Protein AF-A0A934EK07-F1 (afdb_monomer_lite)

Secondary structure (DSSP, 8-state):
--HHHHHHHHHHHHHHHHHHHHHHHHT-HHHHTTHHHHHHHHHHHHHHIIIIIIHHHHHHH-S-HHHHHHHHHHHHHHHHHHHHHHHHTTTTSS--SS--SS--------SHHHHHHHHHHHHHHHHHHHHHHHHHHH-HHHHHHHHHHHHHHHHHHHHHHHHHHHHTT--HHHHHHHHHHHHTHHHHHHHHHHHH-

Structure (mmCIF, N/CA/C/O backbone):
data_AF-A0A934EK07-F1
#
_entry.id   AF-A0A934EK07-F1
#
loop_
_atom_site.group_PDB
_atom_site.id
_atom_site.type_symbol
_atom_site.label_atom_id
_atom_site.label_alt_id
_atom_site.label_comp_id
_atom_site.label_asym_id
_atom_site.label_entity_id
_atom_site.label_seq_id
_atom_site.pdbx_PDB_ins_code
_atom_site.Cartn_x
_atom_site.Cartn_y
_atom_site.Cartn_z
_atom_site.occupancy
_atom_site.B_iso_or_equiv
_atom_site.auth_seq_id
_atom_site.auth_comp_id
_atom_site.auth_asym_id
_atom_site.auth_atom_id
_atom_site.pdbx_PDB_model_num
ATOM 1 N N . MET A 1 1 ? 4.095 -26.253 2.490 1.00 60.22 1 MET A N 1
ATOM 2 C CA . MET A 1 1 ? 3.039 -25.271 2.157 1.00 60.22 1 MET A CA 1
ATOM 3 C C . MET A 1 1 ? 3.305 -24.763 0.751 1.00 60.22 1 MET A C 1
ATOM 5 O O . MET A 1 1 ? 4.473 -24.627 0.412 1.00 60.22 1 MET A O 1
ATOM 9 N N . THR A 1 2 ? 2.280 -24.570 -0.079 1.00 89.00 2 THR A N 1
ATOM 10 C CA . THR A 1 2 ? 2.458 -24.021 -1.436 1.00 89.00 2 THR A CA 1
ATOM 11 C C . THR A 1 2 ? 2.817 -22.535 -1.355 1.00 89.00 2 THR A C 1
ATOM 13 O O . THR A 1 2 ? 2.422 -21.863 -0.405 1.00 89.00 2 THR A O 1
ATOM 16 N N . VAL A 1 3 ? 3.568 -22.016 -2.332 1.00 93.25 3 VAL A N 1
ATOM 17 C CA . VAL A 1 3 ? 3.963 -20.592 -2.393 1.00 93.25 3 VAL A CA 1
ATOM 18 C C . VAL A 1 3 ? 2.737 -19.674 -2.354 1.00 93.25 3 VAL A C 1
ATOM 20 O O . VAL A 1 3 ? 2.709 -18.718 -1.589 1.00 93.25 3 VAL A O 1
ATOM 23 N N . LEU A 1 4 ? 1.669 -20.040 -3.068 1.00 94.88 4 LEU A N 1
ATOM 24 C CA . LEU A 1 4 ? 0.387 -19.332 -3.025 1.00 94.88 4 LEU A CA 1
ATOM 25 C C . LEU A 1 4 ? -0.177 -19.193 -1.603 1.00 94.88 4 LEU A C 1
ATOM 27 O O . LEU A 1 4 ? -0.721 -18.153 -1.251 1.00 94.88 4 LEU A O 1
ATOM 31 N N . LEU A 1 5 ? -0.041 -20.226 -0.769 1.00 95.81 5 LEU A N 1
ATOM 32 C CA . LEU A 1 5 ? -0.546 -20.170 0.599 1.00 95.81 5 LEU A CA 1
ATOM 33 C C . LEU A 1 5 ? 0.280 -19.217 1.470 1.00 95.81 5 LEU A C 1
ATOM 35 O O . LEU A 1 5 ? -0.291 -18.554 2.328 1.00 95.81 5 LEU A O 1
ATOM 39 N N . TRP A 1 6 ? 1.588 -19.106 1.224 1.00 95.94 6 TRP A N 1
ATOM 40 C CA . TRP A 1 6 ? 2.425 -18.092 1.868 1.00 95.94 6 TRP A CA 1
ATOM 41 C C . TRP A 1 6 ? 2.048 -16.678 1.442 1.00 95.94 6 TRP A C 1
ATOM 43 O O . TRP A 1 6 ? 1.912 -15.825 2.309 1.00 95.94 6 TRP A O 1
ATOM 53 N N . ILE A 1 7 ? 1.803 -16.454 0.149 1.00 96.81 7 ILE A N 1
ATOM 54 C CA . ILE A 1 7 ? 1.356 -15.156 -0.375 1.00 96.81 7 ILE A CA 1
ATOM 55 C C . ILE A 1 7 ? 0.038 -14.749 0.287 1.00 96.81 7 ILE A C 1
ATOM 57 O O . ILE A 1 7 ? -0.043 -13.694 0.905 1.00 96.81 7 ILE A O 1
ATOM 61 N N . VAL A 1 8 ? -0.976 -15.619 0.243 1.00 96.81 8 VAL A N 1
ATOM 62 C CA . VAL A 1 8 ? -2.294 -15.328 0.829 1.00 96.81 8 VAL A CA 1
ATOM 63 C C . VAL A 1 8 ? -2.200 -15.128 2.342 1.00 96.81 8 VAL A C 1
ATOM 65 O O . VAL A 1 8 ? -2.795 -14.191 2.870 1.00 96.81 8 VAL A O 1
ATOM 68 N N . ALA A 1 9 ? -1.449 -15.977 3.050 1.00 95.69 9 ALA A N 1
ATOM 69 C CA . ALA A 1 9 ? -1.275 -15.835 4.492 1.00 95.69 9 ALA A CA 1
ATOM 70 C C . ALA A 1 9 ? -0.547 -14.534 4.853 1.00 95.69 9 ALA A C 1
ATOM 72 O O . ALA A 1 9 ? -0.966 -13.865 5.792 1.00 95.69 9 ALA A O 1
ATOM 73 N N . ALA A 1 10 ? 0.496 -14.160 4.109 1.00 95.31 10 ALA A N 1
ATOM 74 C CA . ALA A 1 10 ? 1.239 -12.924 4.323 1.00 95.31 10 ALA A CA 1
ATOM 75 C C . ALA A 1 10 ? 0.377 -11.685 4.046 1.00 95.31 10 ALA A C 1
ATOM 77 O O . ALA A 1 10 ? 0.352 -10.792 4.885 1.00 95.31 10 ALA A O 1
ATOM 78 N N . SER A 1 11 ? -0.378 -11.652 2.944 1.00 95.69 11 SER A N 1
ATOM 79 C CA . SER A 1 11 ? -1.277 -10.533 2.621 1.00 95.69 11 SER A CA 1
ATOM 80 C C . SER A 1 11 ? -2.403 -10.382 3.649 1.00 95.69 11 SER A C 1
ATOM 82 O O . SER A 1 11 ? -2.659 -9.280 4.122 1.00 95.69 11 SER A O 1
ATOM 84 N N . ILE A 1 12 ? -3.044 -11.487 4.062 1.00 94.44 12 ILE A N 1
ATOM 85 C CA . ILE A 1 12 ? -4.089 -11.445 5.101 1.00 94.44 12 ILE A CA 1
ATOM 86 C C . ILE A 1 12 ? -3.500 -11.018 6.443 1.00 94.44 12 ILE A C 1
ATOM 88 O O . ILE A 1 12 ? -4.076 -10.169 7.117 1.00 94.44 12 ILE A O 1
ATOM 92 N N . ALA A 1 13 ? -2.385 -11.625 6.856 1.00 92.44 13 ALA A N 1
ATOM 93 C CA . ALA A 1 13 ? -1.753 -11.294 8.125 1.00 92.44 13 ALA A CA 1
ATOM 94 C C . ALA A 1 13 ? -1.300 -9.837 8.135 1.00 92.44 13 ALA A C 1
ATOM 96 O O . ALA A 1 13 ? -1.516 -9.168 9.137 1.00 92.44 13 ALA A O 1
ATOM 97 N N . GLY A 1 14 ? -0.728 -9.355 7.031 1.00 89.75 14 GLY A N 1
ATOM 98 C CA . GLY A 1 14 ? -0.273 -7.985 6.908 1.00 89.75 14 GLY A CA 1
ATOM 99 C C . GLY A 1 14 ? -1.418 -6.995 7.014 1.00 89.75 14 GLY A C 1
ATOM 100 O O . GLY A 1 14 ? -1.432 -6.239 7.976 1.00 89.75 14 GLY A O 1
ATOM 101 N N . GLY A 1 15 ? -2.418 -7.104 6.133 1.00 89.88 15 GLY A N 1
ATOM 102 C CA . GLY A 1 15 ? -3.571 -6.200 6.126 1.00 89.88 15 GLY A CA 1
ATOM 103 C C . GLY A 1 15 ? -4.442 -6.283 7.385 1.00 89.88 15 GLY A C 1
ATOM 104 O O . GLY A 1 15 ? -4.984 -5.291 7.847 1.00 89.88 15 GLY A O 1
ATOM 105 N N . ALA A 1 16 ? -4.599 -7.457 8.004 1.00 90.56 16 ALA A N 1
ATOM 106 C CA . ALA A 1 16 ? -5.358 -7.543 9.254 1.00 90.56 16 ALA A CA 1
ATOM 107 C C . ALA A 1 16 ? -4.568 -6.979 10.446 1.00 90.56 16 ALA A C 1
ATOM 109 O O . ALA A 1 16 ? -5.147 -6.330 11.322 1.00 90.56 16 ALA A O 1
ATOM 110 N N . LEU A 1 17 ? -3.260 -7.254 10.512 1.00 90.44 17 LEU A N 1
ATOM 111 C CA . LEU A 1 17 ? -2.404 -6.785 11.599 1.00 90.44 17 LEU A CA 1
ATOM 112 C C . LEU A 1 17 ? -2.241 -5.271 11.549 1.00 90.44 17 LEU A C 1
ATOM 114 O O . LEU A 1 17 ? -2.377 -4.636 12.595 1.00 90.44 17 LEU A O 1
ATOM 118 N N . SER A 1 18 ? -1.992 -4.711 10.363 1.00 88.56 18 SER A N 1
ATOM 119 C CA . SER A 1 18 ? -1.904 -3.270 10.161 1.00 88.56 18 SER A CA 1
ATOM 120 C C . SER A 1 18 ? -3.175 -2.596 10.666 1.00 88.56 18 SER A C 1
ATOM 122 O O . SER A 1 18 ? -3.068 -1.742 11.548 1.00 88.56 18 SER A O 1
ATOM 124 N N . VAL A 1 19 ? -4.366 -3.082 10.281 1.00 90.25 19 VAL A N 1
ATOM 125 C CA . VAL A 1 19 ? -5.622 -2.367 10.587 1.00 90.25 19 VAL A CA 1
ATOM 126 C C . VAL A 1 19 ? -5.944 -2.433 12.068 1.00 90.25 19 VAL A C 1
ATOM 128 O O . VAL A 1 19 ? -6.419 -1.463 12.668 1.00 90.25 19 VAL A O 1
ATOM 131 N N . VAL A 1 20 ? -5.667 -3.573 12.699 1.00 91.00 20 VAL A N 1
ATOM 132 C CA . VAL A 1 20 ? -5.846 -3.738 14.144 1.00 91.00 20 VAL A CA 1
ATOM 133 C C . VAL A 1 20 ? -4.868 -2.852 14.912 1.00 91.00 20 VAL A C 1
ATOM 135 O O . VAL A 1 20 ? -5.282 -2.156 15.844 1.00 91.00 20 VAL A O 1
ATOM 138 N N . CYS A 1 21 ? -3.591 -2.841 14.525 1.00 88.75 21 CYS A N 1
ATOM 139 C CA . CYS A 1 21 ? -2.582 -1.966 15.116 1.00 88.75 21 CYS A CA 1
ATOM 140 C C . CYS A 1 21 ? -2.943 -0.491 14.917 1.00 88.75 21 CYS A C 1
ATOM 142 O O . CYS A 1 21 ? -2.851 0.294 15.864 1.00 88.75 21 CYS A O 1
ATOM 144 N N . ALA A 1 22 ? -3.422 -0.134 13.730 1.00 85.12 22 ALA A N 1
ATOM 145 C CA . ALA A 1 22 ? -3.803 1.215 13.373 1.00 85.12 22 ALA A CA 1
ATOM 146 C C . ALA A 1 22 ? -5.002 1.703 14.177 1.00 85.12 22 ALA A C 1
ATOM 148 O O . ALA A 1 22 ? -4.951 2.778 14.775 1.00 85.12 22 ALA A O 1
ATOM 149 N N . ALA A 1 23 ? -6.046 0.886 14.291 1.00 87.00 23 ALA A N 1
ATOM 150 C CA . ALA A 1 23 ? -7.203 1.202 15.115 1.00 87.00 23 ALA A CA 1
ATOM 151 C C . ALA A 1 23 ? -6.832 1.303 16.601 1.00 87.00 23 ALA A C 1
ATOM 153 O O . ALA A 1 23 ? -7.252 2.241 17.278 1.00 87.00 23 ALA A O 1
ATOM 154 N N . ALA A 1 24 ? -6.012 0.383 17.120 1.00 88.50 24 ALA A N 1
ATOM 155 C CA . ALA A 1 24 ? -5.545 0.436 18.505 1.00 88.50 24 ALA A CA 1
ATOM 156 C C . ALA A 1 24 ? -4.742 1.717 18.789 1.00 88.50 24 ALA A C 1
ATOM 158 O O . ALA A 1 24 ? -4.923 2.347 19.834 1.00 88.50 24 ALA A O 1
ATOM 159 N N . PHE A 1 25 ? -3.892 2.127 17.848 1.00 87.00 25 PHE A N 1
ATOM 160 C CA . PHE A 1 25 ? -3.105 3.350 17.941 1.00 87.00 25 PHE A CA 1
ATOM 161 C C . PHE A 1 25 ? -3.986 4.599 17.829 1.00 87.00 25 PHE A C 1
ATOM 163 O O . PHE A 1 25 ? -3.953 5.457 18.707 1.00 87.00 25 PHE A O 1
ATOM 170 N N . ALA A 1 26 ? -4.832 4.690 16.804 1.00 78.94 26 ALA A N 1
ATOM 171 C CA . ALA A 1 26 ? -5.680 5.853 16.560 1.00 78.94 26 ALA A CA 1
ATOM 172 C C . ALA A 1 26 ? -6.723 6.075 17.670 1.00 78.94 26 ALA A C 1
ATOM 174 O O . ALA A 1 26 ? -7.102 7.215 17.943 1.00 78.94 26 ALA A O 1
ATOM 175 N N . LEU A 1 27 ? -7.172 5.010 18.344 1.00 82.00 27 LEU A N 1
ATOM 176 C CA . LEU A 1 27 ? -8.096 5.092 19.480 1.00 82.00 27 LEU A CA 1
ATOM 177 C C . LEU A 1 27 ? -7.402 5.392 20.818 1.00 82.00 27 LEU A C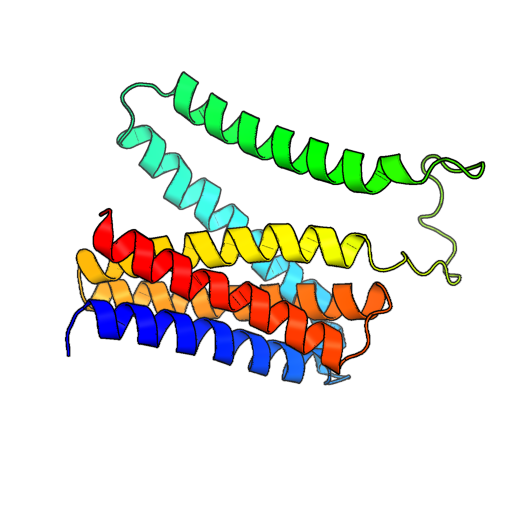 1
ATOM 179 O O . LEU A 1 27 ? -8.086 5.717 21.792 1.00 82.00 27 LEU A O 1
ATOM 183 N N . ASN A 1 28 ? -6.071 5.314 20.882 1.00 86.19 28 ASN A N 1
ATOM 184 C CA . ASN A 1 28 ? -5.297 5.658 22.066 1.00 86.19 28 ASN A CA 1
ATOM 185 C C . ASN A 1 28 ? -4.945 7.157 22.061 1.00 86.19 28 ASN A C 1
ATOM 187 O O . ASN A 1 28 ? -4.126 7.627 21.271 1.00 86.19 28 ASN A O 1
ATOM 191 N N . SER A 1 29 ? -5.523 7.916 22.994 1.00 75.06 29 SER A N 1
ATOM 192 C CA . SER A 1 29 ? -5.320 9.369 23.110 1.00 75.06 29 SER A CA 1
ATOM 193 C C . SER A 1 29 ? -3.853 9.775 23.304 1.00 75.06 29 SER A C 1
ATOM 195 O O . SER A 1 29 ? -3.439 10.826 22.821 1.00 75.06 29 SER A O 1
ATOM 197 N N . HIS A 1 30 ? -3.036 8.940 23.954 1.00 79.31 30 HIS A N 1
ATOM 198 C CA . HIS A 1 30 ? -1.599 9.195 24.096 1.00 79.31 30 HIS A CA 1
ATOM 199 C C . HIS A 1 30 ? -0.827 8.969 22.800 1.00 79.31 30 HIS A C 1
ATOM 201 O O . HIS A 1 30 ? 0.202 9.608 22.589 1.00 79.31 30 HIS A O 1
ATOM 207 N N . ALA A 1 31 ? -1.301 8.062 21.948 1.00 77.94 31 ALA A N 1
ATOM 208 C CA . ALA A 1 31 ? -0.691 7.769 20.661 1.00 77.94 31 ALA A CA 1
ATOM 209 C C . ALA A 1 31 ? -1.043 8.834 19.611 1.00 77.94 31 ALA A C 1
ATOM 211 O O . ALA A 1 31 ? -0.229 9.115 18.734 1.00 77.94 31 ALA A O 1
ATOM 212 N N . GLN A 1 32 ? -2.183 9.521 19.766 1.00 75.19 32 GLN A N 1
ATOM 213 C CA . GLN A 1 32 ? -2.598 10.584 18.847 1.00 75.19 32 GLN A CA 1
ATOM 214 C C . GLN A 1 32 ? -1.571 11.718 18.697 1.00 75.19 32 GLN A C 1
ATOM 216 O O . GLN A 1 32 ? -1.418 12.280 17.615 1.00 75.19 32 GLN A O 1
ATOM 221 N N . ARG A 1 33 ? -0.780 11.998 19.741 1.00 81.38 33 ARG A N 1
ATOM 222 C CA . ARG A 1 33 ? 0.307 12.995 19.681 1.00 81.38 33 ARG A CA 1
ATOM 223 C C . ARG A 1 33 ? 1.407 12.658 18.666 1.00 81.38 33 ARG A C 1
ATOM 225 O O . ARG A 1 33 ? 2.198 13.526 18.318 1.00 81.38 33 ARG A O 1
ATOM 232 N N . TYR A 1 34 ? 1.484 11.403 18.230 1.00 82.94 34 TYR A N 1
ATOM 233 C CA . TYR A 1 34 ? 2.483 10.901 17.289 1.00 82.94 34 TYR A CA 1
ATOM 234 C C . TYR A 1 34 ? 1.933 10.705 15.871 1.00 82.94 34 TYR A C 1
ATOM 236 O O . TYR A 1 34 ? 2.705 10.335 14.989 1.00 82.94 34 TYR A O 1
ATOM 244 N N . LEU A 1 35 ? 0.643 10.977 15.623 1.00 81.56 35 LEU A N 1
ATOM 245 C CA . LEU A 1 35 ? 0.017 10.794 14.304 1.00 81.56 35 LEU A CA 1
ATOM 246 C C . LEU A 1 35 ? 0.784 11.517 13.197 1.00 81.56 35 LEU A C 1
ATOM 248 O O . LEU A 1 35 ? 1.124 10.904 12.193 1.00 81.56 35 LEU A O 1
ATOM 252 N N . GLY A 1 36 ? 1.142 12.786 13.413 1.00 81.69 36 GLY A N 1
ATOM 253 C CA . GLY A 1 36 ? 1.904 13.553 12.423 1.00 81.69 36 GLY A CA 1
ATOM 254 C C . GLY A 1 36 ? 3.264 12.925 12.091 1.00 81.69 36 GLY A C 1
ATOM 255 O O . GL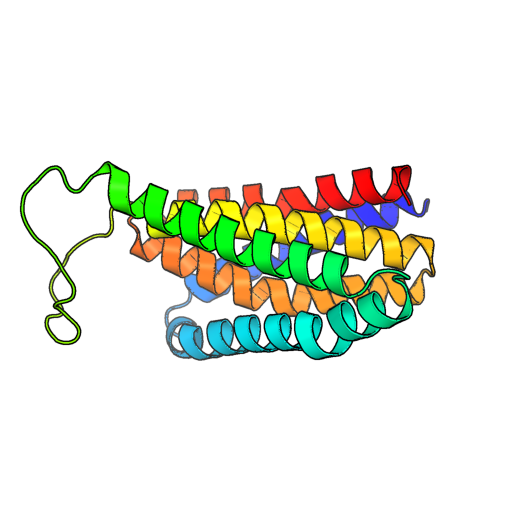Y A 1 36 ? 3.676 12.926 10.932 1.00 81.69 36 GLY A O 1
ATOM 256 N N . ALA A 1 37 ? 3.942 12.333 13.080 1.00 86.38 37 ALA A N 1
ATOM 257 C CA . ALA A 1 37 ? 5.227 11.667 12.868 1.00 86.38 37 ALA A CA 1
ATOM 258 C C . ALA A 1 37 ? 5.068 10.343 12.103 1.00 86.38 37 ALA A C 1
ATOM 260 O O . ALA A 1 37 ? 5.884 10.045 11.237 1.00 86.38 37 ALA A O 1
ATOM 261 N N . MET A 1 38 ? 4.010 9.578 12.387 1.00 79.94 38 MET A N 1
ATOM 262 C CA . MET A 1 38 ? 3.686 8.337 11.670 1.00 79.94 38 MET A CA 1
ATOM 263 C C . MET A 1 38 ? 3.317 8.606 10.211 1.00 79.94 38 MET A C 1
ATOM 265 O O . MET A 1 38 ? 3.873 7.970 9.322 1.00 79.94 38 MET A O 1
ATOM 269 N N . VAL A 1 39 ? 2.474 9.610 9.954 1.00 81.00 39 VAL A N 1
ATOM 270 C CA . VAL A 1 39 ? 2.117 10.012 8.584 1.00 81.00 39 VAL A CA 1
ATOM 271 C C . VAL A 1 39 ? 3.352 10.503 7.824 1.00 81.00 39 VAL A C 1
ATOM 273 O O . VAL A 1 39 ? 3.571 10.113 6.682 1.00 81.00 39 VAL A O 1
ATOM 276 N N . SER A 1 40 ? 4.214 11.296 8.469 1.00 85.25 40 SER A N 1
ATOM 277 C CA . SER A 1 40 ? 5.475 11.741 7.853 1.00 85.25 40 SER A CA 1
ATOM 278 C C . SER A 1 40 ? 6.408 10.570 7.532 1.00 85.25 40 SER A C 1
ATOM 280 O O . SER A 1 40 ? 7.049 10.571 6.482 1.00 85.25 40 SER A O 1
ATOM 282 N N . TYR A 1 41 ? 6.480 9.568 8.416 1.00 86.88 41 TYR A N 1
ATOM 283 C CA . TYR A 1 41 ? 7.239 8.343 8.172 1.00 86.88 41 TYR A CA 1
ATOM 284 C C . TYR A 1 41 ? 6.672 7.553 6.989 1.00 86.88 41 TYR A C 1
ATOM 286 O O . TYR A 1 41 ? 7.449 7.186 6.115 1.00 86.88 41 TYR A O 1
ATOM 294 N N . ALA A 1 42 ? 5.351 7.348 6.922 1.00 81.62 42 ALA A N 1
ATOM 295 C CA . ALA A 1 42 ? 4.697 6.653 5.811 1.00 81.62 42 ALA A CA 1
ATOM 296 C C . ALA A 1 42 ? 5.007 7.342 4.475 1.00 81.62 42 ALA A C 1
ATOM 298 O O . ALA A 1 42 ? 5.589 6.736 3.580 1.00 81.62 42 ALA A O 1
ATOM 299 N N . ILE A 1 43 ? 4.734 8.648 4.378 1.00 84.06 43 ILE A N 1
ATOM 300 C CA . ILE A 1 43 ? 4.992 9.434 3.163 1.00 84.06 43 ILE A CA 1
ATOM 301 C C . ILE A 1 43 ? 6.475 9.356 2.766 1.00 84.06 43 ILE A C 1
ATOM 303 O O . ILE A 1 43 ? 6.795 9.159 1.594 1.00 84.06 43 ILE A O 1
ATOM 307 N N . GLY A 1 44 ? 7.388 9.481 3.733 1.00 88.81 44 GLY A N 1
ATOM 308 C CA . GLY A 1 44 ? 8.827 9.388 3.491 1.00 88.81 44 GLY A CA 1
ATOM 309 C C . GLY A 1 44 ? 9.279 8.001 3.027 1.00 88.81 44 GLY A C 1
ATOM 310 O O . GLY A 1 44 ? 10.065 7.907 2.086 1.00 88.81 44 GLY A O 1
ATOM 311 N N . ALA A 1 45 ? 8.776 6.934 3.650 1.00 85.06 45 ALA A N 1
ATOM 312 C CA . ALA A 1 45 ? 9.089 5.554 3.287 1.00 85.06 45 ALA A CA 1
ATOM 313 C C . ALA A 1 45 ? 8.609 5.229 1.866 1.00 85.06 45 ALA A C 1
ATOM 315 O O . ALA A 1 45 ? 9.374 4.678 1.077 1.00 85.06 45 ALA A O 1
ATOM 316 N N . LEU A 1 46 ? 7.393 5.652 1.509 1.00 82.19 46 LEU A N 1
ATOM 317 C CA . LEU A 1 46 ? 6.820 5.433 0.182 1.00 82.19 46 LEU A CA 1
ATOM 318 C C . LEU A 1 46 ? 7.544 6.222 -0.908 1.00 82.19 46 LEU A C 1
ATOM 320 O O . LEU A 1 46 ? 7.904 5.662 -1.943 1.00 82.19 46 LEU A O 1
ATOM 324 N N . LEU A 1 47 ? 7.816 7.511 -0.674 1.00 88.75 47 LEU A N 1
ATOM 325 C CA . LEU A 1 47 ? 8.625 8.310 -1.597 1.00 88.75 47 LEU A CA 1
ATOM 326 C C . LEU A 1 47 ? 10.026 7.705 -1.750 1.00 88.75 47 LEU A C 1
ATOM 328 O O . LEU A 1 47 ? 10.535 7.626 -2.865 1.00 88.75 47 LEU A O 1
ATOM 332 N N . GLY A 1 48 ? 10.627 7.237 -0.654 1.00 89.88 48 GLY A N 1
ATOM 333 C CA . GLY A 1 48 ? 11.906 6.533 -0.666 1.00 89.88 48 GLY A CA 1
ATOM 334 C C . GLY A 1 48 ? 11.872 5.290 -1.554 1.00 89.88 48 GLY A C 1
ATOM 335 O O . GLY A 1 48 ? 12.662 5.202 -2.490 1.00 89.88 48 GLY A O 1
ATOM 336 N N . ALA A 1 49 ? 10.924 4.381 -1.325 1.00 82.38 49 ALA A N 1
ATOM 337 C CA . ALA A 1 49 ? 10.771 3.158 -2.111 1.00 82.38 49 ALA A CA 1
ATOM 338 C C . ALA A 1 49 ? 10.554 3.453 -3.606 1.00 82.38 49 ALA A C 1
ATOM 340 O O . ALA A 1 49 ? 11.189 2.846 -4.470 1.00 82.38 49 ALA A O 1
ATOM 341 N N . VAL A 1 50 ? 9.707 4.436 -3.932 1.00 86.25 50 VAL A N 1
ATOM 342 C CA . VAL A 1 50 ? 9.433 4.815 -5.325 1.00 86.25 50 VAL A CA 1
ATOM 343 C C . VAL A 1 50 ? 10.671 5.408 -6.000 1.00 86.25 50 VAL A C 1
ATOM 345 O O . VAL A 1 50 ? 11.020 4.985 -7.101 1.00 86.25 50 VAL A O 1
ATOM 348 N N . PHE A 1 51 ? 11.343 6.380 -5.376 1.00 92.12 51 PHE A N 1
ATOM 349 C CA . PHE A 1 51 ? 12.422 7.133 -6.026 1.00 92.12 51 PHE A CA 1
ATOM 350 C C . PHE A 1 51 ? 13.802 6.478 -5.935 1.00 92.12 51 PHE A C 1
ATOM 352 O O . PHE A 1 51 ? 14.629 6.731 -6.812 1.00 92.12 51 PHE A O 1
ATOM 359 N N . LEU A 1 52 ? 14.073 5.678 -4.902 1.00 90.56 52 LEU A N 1
ATOM 360 C CA . LEU A 1 52 ? 15.390 5.070 -4.679 1.00 90.56 52 LEU A CA 1
ATOM 361 C C . LEU A 1 52 ? 15.476 3.630 -5.189 1.00 90.56 52 LEU A C 1
ATOM 363 O O . LEU A 1 52 ? 16.550 3.233 -5.636 1.00 90.56 52 LEU A O 1
ATOM 367 N N . ASP A 1 53 ? 14.360 2.897 -5.200 1.00 82.88 53 ASP A N 1
ATOM 368 C CA . ASP A 1 53 ? 14.344 1.486 -5.593 1.00 82.88 53 ASP A CA 1
ATOM 369 C C . ASP A 1 53 ? 13.555 1.260 -6.891 1.00 82.88 53 ASP A C 1
ATOM 371 O O . ASP A 1 53 ? 14.137 0.900 -7.917 1.00 82.88 53 ASP A O 1
ATOM 375 N N . ILE A 1 54 ? 12.243 1.525 -6.889 1.00 85.19 54 ILE A N 1
ATOM 376 C CA . ILE A 1 54 ? 11.345 1.122 -7.986 1.00 85.19 54 ILE A CA 1
ATOM 377 C C . ILE A 1 54 ? 11.661 1.874 -9.284 1.00 85.19 54 ILE A C 1
ATOM 379 O O . ILE A 1 54 ? 11.828 1.255 -10.336 1.00 85.19 54 ILE A O 1
ATOM 383 N N . LEU A 1 55 ? 11.742 3.206 -9.240 1.00 90.88 55 LEU A N 1
ATOM 384 C CA . LEU A 1 55 ? 11.956 4.015 -10.440 1.00 90.88 55 LEU A CA 1
ATOM 385 C C . LEU A 1 55 ? 13.353 3.799 -11.055 1.00 90.88 55 LEU A C 1
ATOM 387 O O . LEU A 1 55 ? 13.421 3.592 -12.271 1.00 90.88 55 LEU A O 1
ATOM 391 N N . PRO A 1 56 ? 14.463 3.787 -10.283 1.00 92.81 56 PRO A N 1
ATOM 392 C CA . PRO A 1 56 ? 15.782 3.472 -10.829 1.00 92.81 56 PRO A CA 1
ATOM 393 C C . PRO A 1 56 ? 15.857 2.076 -11.447 1.00 92.81 56 PRO A C 1
ATOM 395 O O . PRO A 1 56 ? 16.495 1.908 -12.487 1.00 92.81 56 PRO A O 1
ATOM 398 N N . GLU A 1 57 ? 15.203 1.082 -10.847 1.00 88.00 57 GLU A N 1
ATOM 399 C CA . GLU A 1 57 ? 15.188 -0.275 -11.389 1.00 88.00 57 GLU A CA 1
ATOM 400 C C . GLU A 1 57 ? 14.355 -0.368 -12.673 1.00 88.00 57 GLU A C 1
ATOM 402 O O . GLU A 1 57 ? 14.810 -0.925 -13.673 1.00 88.00 57 GLU A O 1
ATOM 407 N N . ALA A 1 58 ? 13.189 0.281 -12.714 1.00 89.56 58 ALA A N 1
ATOM 408 C CA . ALA A 1 58 ? 12.361 0.350 -13.915 1.00 89.56 58 ALA A CA 1
ATOM 409 C C . ALA A 1 58 ? 13.100 0.991 -15.104 1.00 89.56 58 ALA A C 1
ATOM 411 O O . ALA A 1 58 ? 12.934 0.546 -16.242 1.00 89.56 58 ALA A O 1
ATOM 412 N N . ILE A 1 59 ? 13.954 1.992 -14.855 1.00 95.44 59 ILE A N 1
ATOM 413 C CA . ILE A 1 59 ? 14.806 2.615 -15.882 1.00 95.44 59 ILE A CA 1
ATOM 414 C C . ILE A 1 59 ? 15.813 1.613 -16.463 1.00 95.44 59 ILE A C 1
ATOM 416 O O . ILE A 1 59 ? 16.066 1.650 -17.666 1.00 95.44 59 ILE A O 1
ATOM 420 N N . LYS A 1 60 ? 16.380 0.715 -15.647 1.00 93.94 60 LYS A N 1
ATOM 421 C CA . LYS A 1 60 ? 17.334 -0.304 -16.123 1.00 93.94 60 LYS A CA 1
ATOM 422 C C . LYS A 1 60 ? 16.657 -1.395 -16.951 1.00 93.94 60 LYS A C 1
ATOM 424 O O . LYS A 1 60 ? 17.278 -1.931 -17.865 1.00 93.94 60 LYS A O 1
ATOM 429 N N . LEU A 1 61 ? 15.414 -1.737 -16.613 1.00 91.00 61 LEU A N 1
ATOM 430 C CA . LEU A 1 61 ? 14.670 -2.830 -17.244 1.00 91.00 61 LEU A CA 1
ATOM 431 C C . LEU A 1 61 ? 13.938 -2.404 -18.525 1.00 91.00 61 LEU A C 1
ATOM 433 O O . LEU A 1 61 ? 13.671 -3.244 -19.385 1.00 91.00 61 LEU A O 1
ATOM 437 N N . THR A 1 62 ? 13.600 -1.118 -18.676 1.00 91.69 62 THR A N 1
ATOM 438 C CA . THR A 1 62 ? 12.847 -0.635 -19.841 1.00 91.69 62 THR A CA 1
ATOM 439 C C . THR A 1 62 ? 13.752 -0.260 -21.021 1.00 91.69 62 THR A C 1
ATOM 441 O O . THR A 1 62 ? 14.709 0.497 -20.857 1.00 91.69 62 THR A O 1
ATOM 444 N N . PRO A 1 63 ? 13.420 -0.676 -22.258 1.00 92.31 63 PRO A N 1
ATOM 445 C CA . PRO A 1 63 ? 14.071 -0.152 -23.456 1.00 92.31 63 PRO A CA 1
ATOM 446 C C . PRO A 1 63 ? 13.566 1.253 -23.845 1.00 92.31 63 PRO A C 1
ATOM 448 O O . PRO A 1 63 ? 14.162 1.898 -24.705 1.00 92.31 63 PRO A O 1
ATOM 451 N N . ASN A 1 64 ? 12.464 1.740 -23.253 1.00 95.56 64 ASN A N 1
ATOM 452 C CA . ASN A 1 64 ? 11.831 3.017 -23.601 1.00 95.56 64 ASN A CA 1
ATOM 453 C C . ASN A 1 64 ? 11.598 3.887 -22.354 1.00 95.56 64 ASN A C 1
ATOM 455 O O . ASN A 1 64 ? 10.531 3.873 -21.738 1.00 95.56 64 ASN A O 1
ATOM 459 N N . VAL A 1 65 ? 12.619 4.671 -22.002 1.00 95.25 65 VAL A N 1
ATOM 460 C CA . VAL A 1 65 ? 12.601 5.588 -20.851 1.00 95.25 65 VAL A CA 1
ATOM 461 C C . VAL A 1 65 ? 11.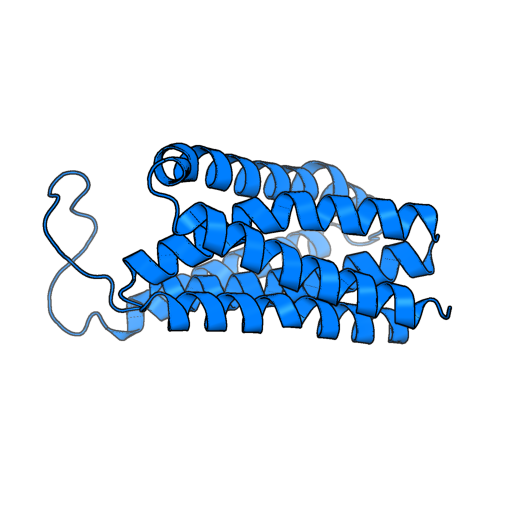532 6.691 -20.977 1.00 95.25 65 VAL A C 1
ATOM 463 O O . VAL A 1 65 ? 10.821 6.917 -19.996 1.00 95.25 65 VAL A O 1
ATOM 466 N N . PRO A 1 66 ? 11.325 7.351 -22.140 1.00 96.38 66 PRO A N 1
ATOM 467 C CA . PRO A 1 66 ? 10.238 8.323 -22.290 1.00 96.38 66 PRO A CA 1
ATOM 468 C C . PRO A 1 66 ? 8.850 7.748 -21.989 1.00 96.38 66 PRO A C 1
ATOM 470 O O . PRO A 1 66 ? 8.048 8.411 -21.334 1.00 96.38 66 PRO A O 1
ATOM 473 N N . ALA A 1 67 ? 8.571 6.512 -22.418 1.00 95.44 67 ALA A N 1
ATOM 474 C CA . ALA A 1 67 ? 7.302 5.855 -22.115 1.00 95.44 67 ALA A CA 1
ATOM 475 C C . ALA A 1 67 ? 7.139 5.581 -20.611 1.00 95.44 67 ALA A C 1
ATOM 477 O O . ALA A 1 67 ? 6.058 5.812 -20.078 1.00 95.44 67 ALA A O 1
ATOM 478 N N . LEU A 1 68 ? 8.206 5.167 -19.913 1.00 94.62 68 LEU A N 1
ATOM 479 C CA . LEU A 1 68 ? 8.189 4.970 -18.457 1.00 94.62 68 LEU A CA 1
ATOM 480 C C . LEU A 1 68 ? 7.809 6.260 -17.715 1.00 94.62 68 LEU A C 1
ATOM 482 O O . LEU A 1 68 ? 6.866 6.260 -16.925 1.00 94.62 68 LEU A O 1
ATOM 486 N N . PHE A 1 69 ? 8.498 7.370 -17.996 1.00 95.56 69 PHE A N 1
ATOM 487 C CA . PHE A 1 69 ? 8.161 8.662 -17.390 1.00 95.56 69 PHE A CA 1
ATOM 488 C C . PHE A 1 69 ? 6.771 9.157 -17.813 1.00 95.56 69 PHE A C 1
ATOM 490 O O . PHE A 1 69 ? 6.081 9.780 -17.009 1.00 95.56 69 PHE A O 1
ATOM 497 N N . GLY A 1 70 ? 6.330 8.836 -19.034 1.00 96.81 70 GLY A N 1
ATOM 498 C CA . GLY A 1 70 ? 4.960 9.072 -19.490 1.00 96.81 70 GLY A CA 1
ATOM 499 C C . GLY A 1 70 ? 3.919 8.346 -18.634 1.00 96.81 70 GLY A C 1
ATOM 500 O O . GLY A 1 70 ? 2.928 8.959 -18.243 1.00 96.81 70 GLY A O 1
ATOM 501 N N . THR A 1 71 ? 4.164 7.085 -18.271 1.00 93.56 71 THR A N 1
ATOM 502 C CA . THR A 1 71 ? 3.300 6.309 -17.364 1.00 93.56 71 THR A CA 1
ATOM 503 C C . THR A 1 71 ? 3.274 6.903 -15.955 1.00 93.56 71 THR A C 1
ATOM 505 O O . THR A 1 71 ? 2.199 7.037 -15.372 1.00 93.56 71 THR A O 1
ATOM 508 N N . VAL A 1 72 ? 4.429 7.316 -15.420 1.00 93.44 72 VAL A N 1
ATOM 509 C CA . VAL A 1 72 ? 4.509 7.988 -14.107 1.00 93.44 72 VAL A CA 1
ATOM 510 C C . VAL A 1 72 ? 3.716 9.297 -14.122 1.00 93.44 72 VAL A C 1
ATOM 512 O O . VAL A 1 72 ? 2.884 9.528 -13.246 1.00 93.44 72 VAL A O 1
ATOM 515 N N . LEU A 1 73 ? 3.921 10.135 -15.144 1.00 95.50 73 LEU A N 1
ATOM 516 C CA . LEU A 1 73 ? 3.197 11.396 -15.302 1.00 95.50 73 LEU A CA 1
ATOM 517 C C . LEU A 1 73 ? 1.692 11.164 -15.444 1.00 95.50 73 LEU A C 1
ATOM 519 O O . LEU A 1 73 ? 0.906 11.882 -14.831 1.00 95.50 73 LEU A O 1
ATOM 523 N N . PHE A 1 74 ? 1.287 10.159 -16.221 1.00 94.6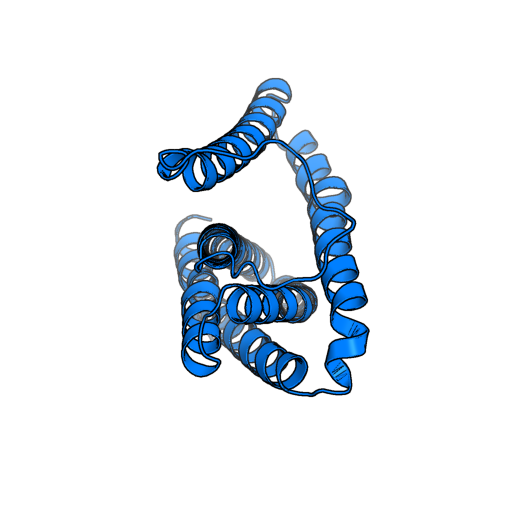9 74 PHE A N 1
ATOM 524 C CA . PHE A 1 74 ? -0.115 9.784 -16.356 1.00 94.69 74 PHE A CA 1
ATOM 525 C C . PHE A 1 74 ? -0.727 9.416 -15.002 1.00 94.69 74 PHE A C 1
ATOM 527 O O . PHE A 1 74 ? -1.807 9.903 -14.690 1.00 94.69 74 PHE A O 1
ATOM 534 N N . GLY A 1 75 ? -0.029 8.628 -14.179 1.00 89.81 75 GLY A N 1
ATOM 535 C CA . GLY A 1 75 ? -0.472 8.301 -12.822 1.00 89.81 75 GLY A CA 1
ATOM 536 C C . GLY A 1 75 ? -0.661 9.546 -11.951 1.00 89.81 75 GLY A C 1
ATOM 537 O O . GLY A 1 75 ? -1.723 9.724 -11.359 1.00 89.81 75 GLY A O 1
ATOM 538 N N . ILE A 1 76 ? 0.321 10.454 -11.937 1.00 90.81 76 ILE A N 1
ATOM 539 C CA . ILE A 1 76 ? 0.242 11.716 -11.178 1.00 90.81 76 ILE A CA 1
ATOM 540 C C . ILE A 1 76 ? -0.946 12.565 -11.649 1.00 90.81 76 ILE A C 1
ATOM 542 O O . ILE A 1 76 ? -1.737 13.036 -10.832 1.00 90.81 76 ILE A O 1
ATOM 546 N N . LEU A 1 77 ? -1.102 12.745 -12.964 1.00 92.94 77 LEU A N 1
ATOM 547 C CA . LEU A 1 77 ? -2.200 13.526 -13.535 1.00 92.94 77 LEU A CA 1
ATOM 548 C C . LEU A 1 77 ? -3.560 12.867 -13.297 1.00 92.94 77 LEU A C 1
ATOM 550 O O . LEU A 1 77 ? -4.535 13.573 -13.056 1.00 92.94 77 LEU A O 1
ATOM 554 N N . LEU A 1 78 ? -3.636 11.537 -13.334 1.00 87.94 78 LEU A N 1
ATOM 555 C CA . LEU A 1 78 ? -4.852 10.792 -13.028 1.00 87.94 78 LEU A CA 1
ATOM 556 C C . LEU A 1 78 ? -5.292 11.053 -11.586 1.00 87.94 78 LEU A C 1
ATOM 558 O O . LEU A 1 78 ? -6.433 11.457 -11.381 1.00 87.94 78 LEU A O 1
ATOM 562 N N . PHE A 1 79 ? -4.400 10.887 -10.605 1.00 82.06 79 PHE A N 1
ATOM 563 C CA . PHE A 1 79 ? -4.719 11.160 -9.199 1.00 82.06 79 PHE A CA 1
ATOM 564 C C . PHE A 1 79 ? -5.055 12.635 -8.958 1.00 82.06 79 PHE A C 1
ATOM 566 O O . PHE A 1 79 ? -6.019 12.928 -8.254 1.00 82.06 79 PHE A O 1
ATOM 573 N N . PHE A 1 80 ? -4.352 13.559 -9.618 1.00 84.94 80 PHE A N 1
ATOM 574 C CA . PHE A 1 80 ? -4.680 14.984 -9.579 1.00 84.94 80 PHE A CA 1
ATOM 575 C C . PHE A 1 80 ? -6.086 15.274 -10.131 1.00 84.94 80 PHE A C 1
ATOM 577 O O . PHE A 1 80 ? -6.858 16.024 -9.537 1.00 84.94 80 PHE A O 1
ATOM 584 N N . VAL A 1 81 ? -6.458 14.667 -11.260 1.00 86.12 81 VAL A N 1
ATOM 585 C CA . VAL A 1 81 ? -7.803 14.819 -11.832 1.00 86.12 81 VAL A CA 1
ATOM 586 C C . VAL A 1 81 ? -8.852 14.178 -10.929 1.00 86.12 81 VAL A C 1
ATOM 588 O O . VAL A 1 81 ? -9.893 14.792 -10.716 1.00 86.12 81 VAL A O 1
ATOM 591 N N . LEU A 1 82 ? -8.599 12.991 -10.371 1.00 79.19 82 LEU A N 1
ATOM 592 C CA . LEU A 1 82 ? -9.509 12.348 -9.418 1.00 79.19 82 LEU A CA 1
ATOM 593 C C . LEU A 1 82 ? -9.761 13.249 -8.204 1.00 79.19 82 LEU A C 1
ATOM 595 O O . LEU A 1 82 ? -10.918 13.462 -7.844 1.00 79.19 82 LEU A O 1
ATOM 599 N N . GLU A 1 83 ? -8.715 13.871 -7.661 1.00 76.06 83 GLU A N 1
ATOM 600 C CA . GLU A 1 83 ? -8.828 14.859 -6.586 1.00 76.06 83 GLU A CA 1
ATOM 601 C C . GLU A 1 83 ? -9.710 16.037 -7.001 1.00 76.06 83 GLU A C 1
ATOM 603 O O . GLU A 1 83 ? -10.687 16.367 -6.323 1.00 76.06 83 GLU A O 1
ATOM 608 N N . LYS A 1 84 ? -9.439 16.637 -8.165 1.00 77.69 84 LYS A N 1
ATOM 609 C CA . LYS A 1 84 ? -10.235 17.763 -8.667 1.00 77.69 84 LYS A CA 1
ATOM 610 C C . LYS A 1 84 ? -11.673 17.378 -8.984 1.00 77.69 84 LYS A C 1
ATOM 612 O O . LYS A 1 84 ? -12.553 18.189 -8.739 1.00 77.69 84 LYS A O 1
ATOM 617 N N . LEU A 1 85 ? -11.952 16.170 -9.463 1.00 73.44 85 LEU A N 1
ATOM 618 C CA . LEU A 1 85 ? -13.318 15.693 -9.701 1.00 73.44 85 LEU A CA 1
ATOM 619 C C . LEU A 1 85 ? -14.075 15.467 -8.392 1.00 73.44 85 LEU A C 1
ATOM 621 O O . LEU A 1 85 ? -15.262 15.803 -8.304 1.00 73.44 85 LEU A O 1
ATOM 625 N N . VAL A 1 86 ? -13.394 14.944 -7.370 1.00 66.88 86 VAL A N 1
ATOM 626 C CA . VAL A 1 86 ? -13.968 14.796 -6.031 1.00 66.88 86 VAL A CA 1
ATOM 627 C C . VAL A 1 86 ? -14.225 16.154 -5.394 1.00 66.88 86 VAL A C 1
ATOM 629 O O . VAL A 1 86 ? -15.224 16.270 -4.693 1.00 66.88 86 VAL A O 1
ATOM 632 N N . LEU A 1 87 ? -13.437 17.192 -5.682 1.00 60.44 87 LEU A N 1
ATOM 633 C CA . LEU A 1 87 ? -13.675 18.567 -5.220 1.00 60.44 87 LEU A CA 1
ATOM 634 C C . LEU A 1 87 ? -14.753 19.307 -6.048 1.00 60.44 87 LEU A C 1
ATOM 636 O O . LEU A 1 87 ? -15.664 19.913 -5.480 1.00 60.44 87 LEU A O 1
ATOM 640 N N . TRP A 1 88 ? -14.721 19.203 -7.381 1.00 50.50 88 TRP A N 1
ATOM 641 C CA . TRP A 1 88 ? -15.549 19.981 -8.319 1.00 50.50 88 TRP A CA 1
ATOM 642 C C . TRP A 1 88 ? -17.048 19.670 -8.210 1.00 50.50 88 TRP A C 1
ATOM 644 O O . TRP A 1 88 ? -17.872 20.577 -8.317 1.00 50.50 88 TRP A O 1
ATOM 654 N N . ARG A 1 89 ? -17.438 18.424 -7.912 1.00 52.59 89 ARG A N 1
ATOM 655 C CA . ARG A 1 89 ? -18.850 17.984 -7.933 1.00 52.59 89 ARG A CA 1
ATOM 656 C C . ARG A 1 89 ? -19.826 18.710 -6.992 1.00 52.59 89 ARG A C 1
ATOM 658 O O . ARG A 1 89 ? -21.017 18.442 -7.089 1.00 52.59 89 ARG A O 1
ATOM 665 N N . HIS A 1 90 ? -19.381 19.622 -6.125 1.00 49.28 90 HIS A N 1
ATOM 666 C CA . HIS A 1 90 ? -20.293 20.369 -5.248 1.00 49.28 90 HIS A CA 1
ATOM 667 C C . HIS A 1 90 ? -19.964 21.855 -5.023 1.00 49.28 90 HIS A C 1
ATOM 669 O O . HIS A 1 90 ? -20.554 22.460 -4.133 1.00 49.28 90 HIS A O 1
ATOM 675 N N . CYS A 1 91 ? -19.164 22.495 -5.887 1.00 44.62 91 CYS A N 1
ATOM 676 C CA . CYS A 1 91 ? -19.150 23.969 -6.001 1.00 44.62 91 CYS A CA 1
ATOM 677 C C . CYS A 1 91 ? -20.438 24.499 -6.678 1.00 44.62 91 CYS A C 1
ATOM 679 O O . CYS A 1 91 ? -20.393 25.231 -7.662 1.00 44.62 91 CYS A O 1
ATOM 681 N N . HIS A 1 92 ? -21.604 24.081 -6.180 1.00 42.09 92 HIS A N 1
ATOM 682 C CA . HIS A 1 92 ? -22.922 24.573 -6.596 1.00 42.09 92 HIS A CA 1
ATOM 683 C C . HIS A 1 92 ? -23.648 25.344 -5.483 1.00 42.09 92 HIS A C 1
ATOM 685 O O . HIS A 1 92 ? -24.794 25.747 -5.673 1.00 42.09 92 HIS A O 1
ATOM 691 N N . HIS A 1 93 ? -22.993 25.591 -4.349 1.00 40.34 93 HIS A N 1
ATOM 692 C CA . HIS A 1 93 ? -23.347 26.674 -3.435 1.00 40.34 93 HIS A CA 1
ATOM 693 C C . HIS A 1 93 ? -22.128 27.586 -3.307 1.00 40.34 93 HIS A C 1
ATOM 695 O O . HIS A 1 93 ? -20.996 27.112 -3.273 1.00 40.34 93 HIS A O 1
ATOM 701 N N . GLU A 1 94 ? -22.381 28.886 -3.410 1.00 44.00 94 GLU A N 1
ATOM 702 C CA . GLU A 1 94 ? -21.385 29.936 -3.592 1.00 44.00 94 GLU A CA 1
ATOM 703 C C . GLU A 1 94 ? -20.310 29.946 -2.489 1.00 44.00 94 GLU A C 1
ATOM 705 O O . GLU A 1 94 ? -20.612 29.683 -1.330 1.00 44.00 94 GLU A O 1
ATOM 710 N N . HIS A 1 95 ? -19.084 30.316 -2.891 1.00 45.94 95 HIS A N 1
ATOM 711 C CA . HIS A 1 95 ? -17.841 30.459 -2.110 1.00 45.94 95 HIS A CA 1
ATOM 712 C C . HIS A 1 95 ? -17.095 29.172 -1.705 1.00 45.94 95 HIS A C 1
ATOM 714 O O . HIS A 1 95 ? -17.488 28.462 -0.794 1.00 45.94 95 HIS A O 1
ATOM 720 N N . CYS A 1 96 ? -15.917 28.926 -2.300 1.00 47.00 96 CYS A N 1
ATOM 721 C CA . CYS A 1 96 ? -14.659 29.448 -1.740 1.00 47.00 96 CYS A CA 1
ATOM 722 C C . CYS A 1 96 ? -13.418 29.024 -2.548 1.00 47.00 96 CYS A C 1
ATOM 724 O O . CYS A 1 96 ? -13.190 27.849 -2.824 1.00 47.00 96 CYS A O 1
ATOM 726 N N . GLU A 1 97 ? -12.583 30.016 -2.855 1.00 48.28 97 GLU A N 1
ATOM 727 C CA . GLU A 1 97 ? -11.167 29.884 -3.193 1.00 48.28 97 GLU A CA 1
ATOM 728 C C . GLU A 1 97 ? -10.362 30.126 -1.904 1.00 48.28 97 GLU A C 1
ATOM 730 O O . GLU A 1 97 ? -10.515 31.161 -1.260 1.00 48.28 97 GLU A O 1
ATOM 735 N N . ALA A 1 98 ? -9.491 29.182 -1.549 1.00 41.38 98 ALA A N 1
ATOM 736 C CA . ALA A 1 98 ? -8.182 29.454 -0.947 1.00 41.38 98 ALA A CA 1
ATOM 737 C C . ALA A 1 98 ? -8.077 30.351 0.316 1.00 41.38 98 ALA A C 1
ATOM 739 O O . ALA A 1 98 ? -7.054 31.012 0.498 1.00 41.38 98 ALA A O 1
ATOM 740 N N . HIS A 1 99 ? -9.043 30.340 1.238 1.00 39.34 99 HIS A N 1
ATOM 741 C CA . HIS A 1 99 ? -8.888 30.979 2.552 1.00 39.34 99 HIS A CA 1
ATOM 742 C C . HIS A 1 99 ? -9.386 30.064 3.675 1.00 39.34 99 HIS A C 1
ATOM 744 O O . HIS A 1 99 ? -10.587 29.918 3.836 1.00 39.34 99 HIS A O 1
ATOM 750 N N . GLU A 1 100 ? -8.457 29.467 4.436 1.00 36.28 100 GLU A N 1
ATOM 751 C CA . GLU A 1 100 ? -8.423 29.497 5.913 1.00 36.28 100 GLU A CA 1
ATOM 752 C C . GLU A 1 100 ? -7.318 28.579 6.468 1.00 36.28 100 GLU A C 1
ATOM 754 O O . GLU A 1 100 ? -7.526 27.441 6.866 1.00 36.28 100 GLU A O 1
ATOM 759 N N . LEU A 1 101 ? -6.101 29.123 6.544 1.00 40.75 101 LEU A N 1
ATOM 760 C CA . LEU A 1 101 ? -5.038 28.609 7.417 1.00 40.75 101 LEU A CA 1
ATOM 761 C C . LEU A 1 101 ? -5.144 29.176 8.850 1.00 40.75 101 LEU A C 1
ATOM 763 O O . LEU A 1 101 ? -4.213 29.012 9.634 1.00 40.75 101 LEU A O 1
ATOM 767 N N . LEU A 1 102 ? -6.229 29.888 9.199 1.00 39.81 102 LEU A N 1
ATOM 768 C CA . LEU A 1 102 ? -6.287 30.684 10.434 1.00 39.81 102 LEU A CA 1
ATOM 769 C C . LEU A 1 102 ? -7.600 30.665 11.232 1.00 39.81 102 LEU A C 1
ATOM 771 O O . LEU A 1 102 ? -7.590 31.229 12.321 1.00 39.81 102 LEU A O 1
ATOM 775 N N . ASN A 1 103 ? -8.668 29.986 10.804 1.00 30.39 103 ASN A N 1
ATOM 776 C CA . ASN A 1 103 ? -9.871 29.863 11.634 1.00 30.39 103 ASN A CA 1
ATOM 777 C C . ASN A 1 103 ? -10.196 28.394 11.898 1.00 30.39 103 ASN A C 1
ATOM 779 O O . ASN A 1 103 ? -10.664 27.644 11.050 1.00 30.39 103 ASN A O 1
ATOM 783 N N . ALA A 1 104 ? -9.886 27.982 13.121 1.00 42.84 104 ALA A N 1
ATOM 784 C CA . ALA A 1 104 ? -10.344 26.740 13.699 1.00 42.84 104 ALA A CA 1
ATOM 785 C C . ALA A 1 104 ? -11.821 26.893 14.083 1.00 42.84 104 ALA A C 1
ATOM 787 O O . ALA A 1 104 ? -12.106 27.275 15.211 1.00 42.84 104 ALA A O 1
ATOM 788 N N . GLU A 1 105 ? -12.749 26.598 13.174 1.00 32.22 105 GLU A N 1
ATOM 789 C CA . GLU A 1 105 ? -14.158 26.397 13.527 1.00 32.22 105 GLU A CA 1
ATOM 790 C C . GLU A 1 105 ? -14.862 25.488 12.500 1.00 32.22 105 GLU A C 1
ATOM 792 O O . GLU A 1 105 ? -15.233 25.901 11.413 1.00 32.22 105 GLU A O 1
ATOM 797 N N . HIS A 1 106 ? -15.010 24.212 12.877 1.00 39.03 106 HIS A N 1
ATOM 798 C CA . HIS A 1 106 ? -16.103 23.306 12.497 1.00 39.03 106 HIS A CA 1
ATOM 799 C C . HIS A 1 106 ? -16.658 23.349 11.058 1.00 39.03 106 HIS A C 1
ATOM 801 O O . HIS A 1 106 ? -17.872 23.454 10.895 1.00 39.03 106 HIS A O 1
ATOM 807 N N . ASP A 1 107 ? -15.833 23.117 10.033 1.00 38.53 107 ASP A N 1
ATOM 808 C CA . ASP A 1 107 ? -16.358 22.638 8.747 1.00 38.53 107 ASP A CA 1
ATOM 809 C C . ASP A 1 107 ? -15.969 21.170 8.544 1.00 38.53 107 ASP A C 1
ATOM 811 O O . ASP A 1 107 ? -14.819 20.806 8.289 1.00 38.53 107 ASP A O 1
ATOM 815 N N . HIS A 1 108 ? -16.936 20.290 8.799 1.00 44.81 108 HIS A N 1
ATOM 816 C CA . HIS A 1 108 ? -16.785 18.856 8.609 1.00 44.81 108 HIS A CA 1
ATOM 817 C C . HIS A 1 108 ? -16.737 18.579 7.107 1.00 44.81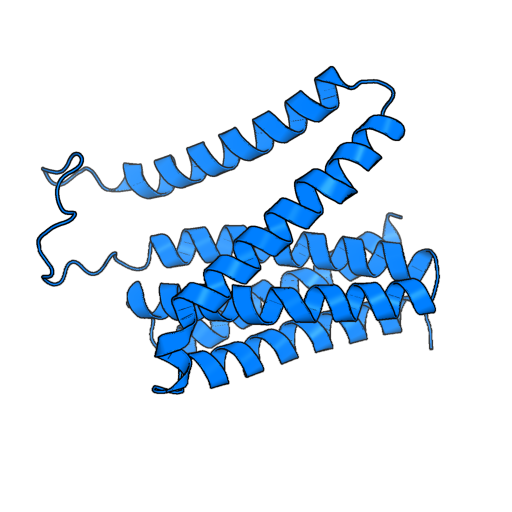 108 HIS A C 1
ATOM 819 O O . HIS A 1 108 ? -17.785 18.529 6.467 1.00 44.81 108 HIS A O 1
ATOM 825 N N . ASP A 1 109 ? -15.543 18.358 6.548 1.00 51.72 109 ASP A N 1
ATOM 826 C CA . ASP A 1 109 ? -15.404 17.847 5.183 1.00 51.72 109 ASP A CA 1
ATOM 827 C C . ASP A 1 109 ? -16.174 16.519 5.093 1.00 51.72 109 ASP A C 1
ATOM 829 O O . ASP A 1 109 ? -15.758 15.499 5.644 1.00 51.72 109 ASP A O 1
ATOM 833 N N . HIS A 1 110 ? -17.375 16.566 4.510 1.00 52.00 110 HIS A N 1
ATOM 834 C CA . HIS A 1 110 ? -18.387 15.514 4.561 1.00 52.00 110 HIS A CA 1
ATOM 835 C C . HIS A 1 110 ? -17.907 14.223 3.876 1.00 52.00 110 HIS A C 1
ATOM 837 O O . HIS A 1 110 ? -18.272 13.938 2.739 1.00 52.00 110 HIS A O 1
ATOM 843 N N . GLY A 1 111 ? -17.078 13.419 4.537 1.00 57.78 111 GLY A N 1
ATOM 844 C CA . GLY A 1 111 ? -16.649 12.100 4.077 1.00 57.78 111 GLY A CA 1
ATOM 845 C C . GLY A 1 111 ? -15.789 12.057 2.802 1.00 57.78 111 GLY A C 1
ATOM 846 O O . GLY A 1 111 ? -15.475 10.948 2.357 1.00 57.78 111 GLY A O 1
ATOM 847 N N . ARG A 1 112 ? -15.435 13.205 2.196 1.00 61.41 112 ARG A N 1
ATOM 848 C CA . ARG A 1 112 ? -14.835 13.312 0.844 1.00 61.41 112 ARG A CA 1
ATOM 849 C C . ARG A 1 112 ? -13.342 13.032 0.829 1.00 61.41 112 ARG A C 1
ATOM 851 O O . ARG A 1 112 ? -12.925 12.173 0.051 1.00 61.41 112 ARG A O 1
ATOM 858 N N . SER A 1 113 ? -12.572 13.690 1.699 1.00 68.19 113 SER A N 1
ATOM 859 C CA . SER A 1 113 ? -11.158 13.357 1.914 1.00 68.19 113 SER A CA 1
ATOM 860 C C . SER A 1 113 ? -11.004 11.871 2.256 1.00 68.19 113 SER A C 1
ATOM 862 O O . SER A 1 113 ? -10.243 11.156 1.605 1.00 68.19 113 SER A O 1
ATOM 864 N N . GLY A 1 114 ? -11.872 11.362 3.139 1.00 79.25 114 GLY A N 1
ATOM 865 C CA . GLY A 1 114 ? -11.963 9.937 3.450 1.00 79.25 114 GLY A CA 1
ATOM 866 C C . GLY A 1 114 ? -12.161 9.027 2.230 1.00 79.25 114 GLY A C 1
ATOM 867 O O . GLY A 1 114 ? -11.441 8.049 2.089 1.00 79.25 114 GLY A O 1
ATOM 868 N N . MET A 1 115 ? -13.092 9.332 1.317 1.00 82.44 115 MET A N 1
ATOM 869 C CA . MET A 1 115 ? -13.340 8.478 0.142 1.00 82.44 115 MET A CA 1
ATOM 870 C C . MET A 1 115 ? -12.162 8.458 -0.843 1.00 82.44 115 MET A C 1
ATOM 872 O O . MET A 1 115 ? -11.829 7.401 -1.370 1.00 82.44 115 MET A O 1
ATOM 876 N N . MET A 1 116 ? -11.532 9.609 -1.097 1.00 81.75 116 MET A N 1
ATOM 877 C CA . MET A 1 116 ? -10.338 9.696 -1.952 1.00 81.75 116 MET A CA 1
ATOM 878 C C . MET A 1 116 ? -9.191 8.858 -1.399 1.00 81.75 116 MET A C 1
ATOM 880 O O . MET A 1 116 ? -8.558 8.112 -2.147 1.00 81.75 116 MET A O 1
ATOM 884 N N . ILE A 1 117 ? -8.973 8.954 -0.089 1.00 84.75 117 ILE A N 1
ATOM 885 C CA . ILE A 1 117 ? -7.974 8.157 0.617 1.00 84.75 117 ILE A CA 1
ATOM 886 C C . ILE A 1 117 ? -8.291 6.676 0.484 1.00 84.75 117 ILE A C 1
ATOM 888 O O . ILE A 1 117 ? -7.414 5.934 0.068 1.00 84.75 117 ILE A O 1
ATOM 892 N N . MET A 1 118 ? -9.547 6.259 0.684 1.00 89.12 118 MET A N 1
ATOM 893 C CA . MET A 1 118 ? -9.921 4.854 0.505 1.00 89.12 118 MET A CA 1
ATOM 894 C C . MET A 1 118 ? -9.601 4.325 -0.894 1.00 89.12 118 MET A C 1
ATOM 896 O O . MET A 1 118 ? -9.130 3.202 -1.026 1.00 89.12 118 MET A O 1
ATOM 900 N N . VAL A 1 119 ? -9.858 5.106 -1.949 1.00 88.00 119 VAL A N 1
ATOM 901 C CA . VAL A 1 119 ? -9.549 4.676 -3.323 1.00 88.00 119 VAL A CA 1
ATOM 902 C C . VAL A 1 119 ? -8.041 4.536 -3.532 1.00 88.00 119 VAL A C 1
ATOM 904 O O . VAL A 1 119 ? -7.600 3.544 -4.116 1.00 88.00 119 VAL A O 1
ATOM 907 N N . GLY A 1 120 ? -7.263 5.515 -3.066 1.00 87.75 120 GLY A N 1
ATOM 908 C CA . GLY A 1 120 ? -5.804 5.477 -3.149 1.00 87.75 120 GLY A CA 1
ATOM 909 C C . GLY A 1 120 ? -5.219 4.302 -2.372 1.00 87.75 120 GLY A C 1
ATOM 910 O O . GLY A 1 120 ? -4.446 3.531 -2.934 1.00 87.75 120 GLY A O 1
ATOM 911 N N . ASP A 1 121 ? -5.658 4.125 -1.131 1.00 90.94 121 ASP A N 1
ATOM 912 C CA . ASP A 1 121 ? -5.231 3.057 -0.233 1.00 90.94 121 ASP A CA 1
ATOM 913 C C . ASP A 1 121 ? -5.618 1.664 -0.762 1.00 90.94 121 ASP A C 1
ATOM 915 O O . ASP A 1 121 ? -4.814 0.737 -0.732 1.00 90.94 121 ASP A O 1
ATOM 919 N N . THR A 1 122 ? -6.795 1.509 -1.381 1.00 93.75 122 THR A N 1
ATOM 920 C CA . THR A 1 122 ? -7.194 0.231 -2.005 1.00 93.75 122 THR A CA 1
ATOM 921 C C . THR A 1 122 ? -6.263 -0.126 -3.162 1.00 93.75 122 THR A C 1
ATOM 923 O O . THR A 1 122 ? -5.875 -1.284 -3.330 1.00 93.75 122 THR A O 1
ATOM 926 N N . PHE A 1 123 ? -5.899 0.861 -3.986 1.00 91.06 123 PHE A N 1
ATOM 927 C CA . PHE A 1 123 ? -4.957 0.645 -5.082 1.00 91.06 123 PHE A CA 1
ATOM 928 C C . PHE A 1 123 ? -3.544 0.356 -4.562 1.00 91.06 123 PHE A C 1
ATOM 930 O O . PHE A 1 123 ? -2.871 -0.520 -5.100 1.00 91.06 123 PHE A O 1
ATOM 937 N N . HIS A 1 124 ? -3.122 1.049 -3.505 1.00 90.81 124 HIS A N 1
ATOM 938 C CA . HIS A 1 124 ? -1.844 0.830 -2.835 1.00 90.81 124 HIS A CA 1
ATOM 939 C C . HIS A 1 124 ? -1.723 -0.606 -2.327 1.00 90.81 124 HIS A C 1
ATOM 941 O O . HIS A 1 124 ? -0.859 -1.356 -2.781 1.00 90.81 124 HIS A O 1
ATOM 947 N N . ASN A 1 125 ? -2.686 -1.017 -1.502 1.00 94.81 125 ASN A N 1
ATOM 948 C CA . ASN A 1 125 ? -2.777 -2.356 -0.944 1.00 94.81 125 ASN A CA 1
ATOM 949 C C . ASN A 1 125 ? -2.756 -3.427 -2.036 1.00 94.81 125 ASN A C 1
ATOM 951 O O . ASN A 1 125 ? -2.077 -4.443 -1.911 1.00 94.81 125 ASN A O 1
ATOM 955 N N . PHE A 1 126 ? -3.464 -3.204 -3.147 1.00 96.12 126 PHE A N 1
ATOM 956 C CA . PHE A 1 126 ? -3.416 -4.111 -4.290 1.00 96.12 126 PHE A CA 1
ATOM 957 C C . PHE A 1 126 ? -1.999 -4.271 -4.860 1.00 96.12 126 PHE A C 1
ATOM 959 O O . PHE A 1 126 ? -1.564 -5.399 -5.107 1.00 96.12 126 PHE A O 1
ATOM 966 N N . VAL A 1 127 ? -1.275 -3.168 -5.062 1.00 93.25 127 VAL A N 1
ATOM 967 C CA . VAL A 1 127 ? 0.101 -3.194 -5.580 1.00 93.25 127 VAL A CA 1
ATOM 968 C C . VAL A 1 127 ? 1.045 -3.885 -4.596 1.00 93.25 127 VAL A C 1
ATOM 970 O O . VAL A 1 127 ? 1.845 -4.717 -5.026 1.00 93.25 127 VAL A O 1
ATOM 973 N N . ASP A 1 128 ? 0.893 -3.652 -3.296 1.00 93.88 128 ASP A N 1
ATOM 974 C CA . ASP A 1 128 ? 1.650 -4.360 -2.259 1.00 93.88 128 ASP A CA 1
ATOM 975 C C . ASP A 1 128 ? 1.435 -5.867 -2.318 1.00 93.88 128 ASP A C 1
ATOM 977 O O . ASP A 1 128 ? 2.387 -6.646 -2.252 1.00 93.88 128 ASP A O 1
ATOM 981 N N . GLY A 1 129 ? 0.193 -6.293 -2.546 1.00 96.44 129 GLY A N 1
ATOM 982 C CA . GLY A 1 129 ? -0.139 -7.686 -2.815 1.00 96.44 129 GLY A CA 1
ATOM 983 C C . GLY A 1 129 ? 0.668 -8.278 -3.973 1.00 96.44 129 GLY A C 1
ATOM 984 O O . GLY A 1 129 ? 1.255 -9.355 -3.843 1.00 96.44 129 GLY A O 1
ATOM 985 N N . VAL A 1 130 ? 0.732 -7.564 -5.100 1.00 96.88 130 VAL A N 1
ATOM 986 C CA . VAL A 1 130 ? 1.514 -7.982 -6.276 1.00 96.88 130 VAL A CA 1
ATOM 987 C C . VAL A 1 130 ? 3.008 -8.063 -5.943 1.00 96.88 130 VAL A C 1
ATOM 989 O O . VAL A 1 130 ? 3.668 -9.020 -6.353 1.00 96.88 130 VAL A O 1
ATOM 992 N N . ILE A 1 131 ? 3.542 -7.114 -5.170 1.00 93.69 131 ILE A N 1
ATOM 993 C CA . ILE A 1 131 ? 4.952 -7.099 -4.749 1.00 93.69 131 ILE A CA 1
ATOM 994 C C . ILE A 1 131 ? 5.264 -8.283 -3.822 1.00 93.69 131 ILE A C 1
ATOM 996 O O . ILE A 1 1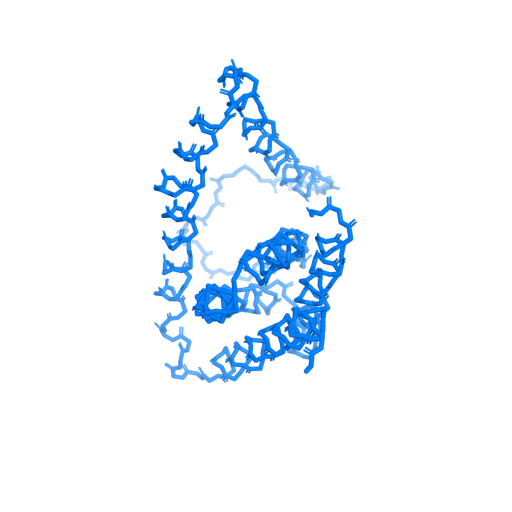31 ? 6.275 -8.962 -4.018 1.00 93.69 131 ILE A O 1
ATOM 1000 N N . ILE A 1 132 ? 4.382 -8.594 -2.864 1.00 95.94 132 ILE A N 1
ATOM 1001 C CA . ILE A 1 132 ? 4.490 -9.788 -2.007 1.00 95.94 132 ILE A CA 1
ATOM 1002 C C . ILE A 1 132 ? 4.543 -11.051 -2.873 1.00 95.94 132 ILE A C 1
ATOM 1004 O O . ILE A 1 132 ? 5.404 -11.909 -2.660 1.00 95.94 132 ILE A O 1
ATOM 1008 N N . ALA A 1 133 ? 3.660 -11.163 -3.869 1.00 97.38 133 ALA A N 1
ATOM 1009 C CA . ALA A 1 133 ? 3.655 -12.301 -4.782 1.00 97.38 133 ALA A CA 1
ATOM 1010 C C . ALA A 1 133 ? 4.964 -12.420 -5.571 1.00 97.38 133 ALA A C 1
ATOM 1012 O O . ALA A 1 133 ? 5.573 -13.491 -5.571 1.00 97.38 133 ALA A O 1
ATOM 1013 N N . ALA A 1 134 ? 5.434 -11.327 -6.177 1.00 95.00 134 ALA A N 1
ATOM 1014 C CA . ALA A 1 134 ? 6.687 -11.296 -6.930 1.00 95.00 134 ALA A CA 1
ATOM 1015 C C . ALA A 1 134 ? 7.887 -11.739 -6.073 1.00 95.00 134 ALA A C 1
ATOM 1017 O O . ALA A 1 134 ? 8.723 -12.534 -6.515 1.00 95.00 134 ALA A O 1
ATOM 1018 N N . ALA A 1 135 ? 7.948 -11.273 -4.824 1.00 95.06 135 ALA A N 1
ATOM 1019 C CA . ALA A 1 135 ? 9.008 -11.621 -3.889 1.00 95.06 135 ALA A CA 1
ATOM 1020 C C . ALA A 1 135 ? 8.989 -13.115 -3.522 1.00 95.06 135 ALA A C 1
ATOM 1022 O O . ALA A 1 135 ? 10.017 -13.778 -3.651 1.00 95.06 135 ALA A O 1
ATOM 1023 N N . PHE A 1 136 ? 7.832 -13.672 -3.144 1.00 96.44 136 PHE A N 1
ATOM 1024 C CA . PHE A 1 136 ? 7.703 -15.098 -2.799 1.00 96.44 136 PHE A CA 1
ATOM 1025 C C . PHE A 1 136 ? 7.900 -16.047 -3.988 1.00 96.44 136 PHE A C 1
ATOM 1027 O O . PHE A 1 136 ? 8.354 -17.176 -3.791 1.00 96.44 136 PHE A O 1
ATOM 1034 N N . LEU A 1 137 ? 7.549 -15.617 -5.204 1.00 96.06 137 LEU A N 1
ATOM 1035 C CA . LEU A 1 137 ? 7.844 -16.361 -6.432 1.00 96.06 137 LEU A CA 1
ATOM 1036 C C . LEU A 1 137 ? 9.344 -16.384 -6.741 1.00 96.06 137 LEU A C 1
ATOM 1038 O O . LEU A 1 137 ? 9.834 -17.362 -7.302 1.00 96.06 137 LEU A O 1
ATOM 1042 N N . THR A 1 138 ? 10.063 -15.330 -6.357 1.00 94.19 138 THR A N 1
ATOM 1043 C CA . THR A 1 138 ? 11.514 -15.234 -6.538 1.00 94.19 138 THR A CA 1
ATOM 1044 C C . THR A 1 138 ? 12.260 -16.073 -5.502 1.00 94.19 138 THR A C 1
ATOM 1046 O O . THR A 1 138 ? 13.108 -16.887 -5.865 1.00 94.19 138 THR A O 1
ATOM 1049 N N . ASP A 1 139 ? 11.964 -15.882 -4.213 1.00 94.62 139 ASP A N 1
ATOM 1050 C CA . ASP A 1 139 ? 12.588 -16.615 -3.111 1.00 94.62 139 ASP A CA 1
ATOM 1051 C C . ASP A 1 139 ? 11.770 -16.506 -1.807 1.00 94.62 139 ASP A C 1
ATOM 1053 O O . ASP A 1 139 ? 11.143 -15.488 -1.513 1.00 94.62 139 ASP A O 1
ATOM 1057 N N . MET A 1 140 ? 11.808 -17.553 -0.977 1.00 94.50 140 MET A N 1
ATOM 1058 C CA . MET A 1 140 ? 11.074 -17.591 0.296 1.00 94.50 140 MET A CA 1
ATOM 1059 C C . MET A 1 140 ? 11.580 -16.553 1.305 1.00 94.50 140 MET A C 1
ATOM 1061 O O . MET A 1 140 ? 10.778 -15.920 1.993 1.00 94.50 140 MET A O 1
ATOM 1065 N N . HIS A 1 141 ? 12.898 -16.392 1.435 1.00 93.31 141 HIS A N 1
ATOM 1066 C CA . HIS A 1 141 ? 13.478 -15.437 2.373 1.00 93.31 141 HIS A CA 1
ATOM 1067 C C . HIS A 1 141 ? 13.180 -14.004 1.928 1.00 93.31 141 HIS A C 1
ATOM 1069 O O . HIS A 1 141 ? 12.761 -13.194 2.756 1.00 93.31 141 HIS A O 1
ATOM 1075 N N . LEU A 1 142 ? 13.304 -13.725 0.626 1.00 91.12 142 LEU A N 1
ATOM 1076 C CA . LEU A 1 142 ? 12.918 -12.437 0.052 1.00 91.12 142 LEU A CA 1
ATOM 1077 C C . LEU A 1 142 ? 11.436 -12.132 0.308 1.00 91.12 142 LEU A C 1
ATOM 1079 O O . LEU A 1 142 ? 11.125 -11.065 0.826 1.00 91.12 142 LEU A O 1
ATOM 1083 N N . GLY A 1 143 ? 10.540 -13.087 0.044 1.00 94.44 143 GLY A N 1
ATOM 1084 C CA . GLY A 1 143 ? 9.107 -12.942 0.310 1.00 94.44 143 GLY A CA 1
ATOM 1085 C C . GLY A 1 143 ? 8.785 -12.578 1.761 1.00 94.44 143 GLY A C 1
ATOM 1086 O O . GLY A 1 143 ? 8.005 -11.659 2.009 1.00 94.44 143 GLY A O 1
ATOM 1087 N N . ILE A 1 144 ? 9.428 -13.238 2.732 1.00 95.38 144 ILE A N 1
ATOM 1088 C CA . ILE A 1 144 ? 9.247 -12.929 4.161 1.00 95.38 144 ILE A CA 1
ATOM 1089 C C . ILE A 1 144 ? 9.739 -11.514 4.489 1.00 95.38 144 ILE A C 1
ATOM 1091 O O . ILE A 1 144 ? 9.038 -10.771 5.177 1.00 95.38 144 ILE A O 1
ATOM 1095 N N . VAL A 1 145 ? 10.926 -11.130 4.012 1.00 94.06 145 VAL A N 1
ATOM 1096 C CA . VAL A 1 145 ? 11.494 -9.797 4.271 1.00 94.06 145 VAL A CA 1
ATOM 1097 C C . VAL A 1 145 ? 10.616 -8.705 3.660 1.00 94.06 145 VAL A C 1
ATOM 1099 O O . VAL A 1 145 ? 10.303 -7.729 4.339 1.00 94.06 145 VAL A O 1
ATOM 1102 N N . THR A 1 146 ? 10.160 -8.894 2.421 1.00 92.38 146 THR A N 1
ATOM 1103 C CA . THR A 1 146 ? 9.256 -7.970 1.730 1.00 92.38 146 THR A CA 1
ATOM 1104 C C . THR A 1 146 ? 7.923 -7.834 2.460 1.00 92.38 146 THR A C 1
ATOM 1106 O O . THR A 1 146 ? 7.482 -6.714 2.701 1.00 92.38 146 THR A O 1
ATOM 1109 N N . ALA A 1 147 ? 7.309 -8.942 2.886 1.00 94.25 147 ALA A N 1
ATOM 1110 C CA . ALA A 1 147 ? 6.059 -8.898 3.642 1.00 94.25 147 ALA A CA 1
ATOM 1111 C C . ALA A 1 147 ? 6.212 -8.126 4.964 1.00 94.25 147 ALA A C 1
ATOM 1113 O O . ALA A 1 147 ? 5.370 -7.298 5.295 1.00 94.25 147 ALA A O 1
ATOM 1114 N N . LEU A 1 148 ? 7.304 -8.344 5.705 1.00 92.62 148 LEU A N 1
ATOM 1115 C CA . LEU A 1 148 ? 7.576 -7.600 6.940 1.00 92.62 148 LEU A CA 1
ATOM 1116 C C . LEU A 1 148 ? 7.818 -6.107 6.684 1.00 92.62 148 LEU A C 1
ATOM 1118 O O . LEU A 1 148 ? 7.363 -5.277 7.470 1.00 92.62 148 LEU A O 1
ATOM 1122 N N . ALA A 1 149 ? 8.518 -5.762 5.602 1.00 90.12 149 ALA A N 1
ATOM 1123 C CA . ALA A 1 149 ? 8.755 -4.375 5.215 1.00 90.12 149 ALA A CA 1
ATOM 1124 C C . ALA A 1 149 ? 7.455 -3.653 4.827 1.00 90.12 149 ALA A C 1
ATOM 1126 O O . ALA A 1 149 ? 7.290 -2.488 5.185 1.00 90.12 149 ALA A O 1
ATOM 1127 N N . ILE A 1 150 ? 6.536 -4.352 4.152 1.00 91.44 150 ILE A N 1
ATOM 1128 C CA . ILE A 1 150 ? 5.199 -3.841 3.821 1.00 91.44 150 ILE A CA 1
ATOM 1129 C C . ILE A 1 150 ? 4.388 -3.589 5.086 1.00 91.44 150 ILE A C 1
ATOM 1131 O O . ILE A 1 150 ? 3.974 -2.463 5.336 1.00 91.44 150 ILE A O 1
ATOM 1135 N N . ILE A 1 151 ? 4.298 -4.580 5.976 1.00 90.56 151 ILE A N 1
ATOM 1136 C CA . ILE A 1 151 ? 3.613 -4.431 7.272 1.00 90.56 151 ILE A CA 1
ATOM 1137 C C . ILE A 1 151 ? 4.134 -3.221 8.056 1.00 90.56 151 ILE A C 1
ATOM 1139 O O . ILE A 1 151 ? 3.364 -2.509 8.703 1.00 90.56 151 ILE A O 1
ATOM 1143 N N . ALA A 1 152 ? 5.446 -2.984 8.016 1.00 88.19 152 ALA A N 1
ATOM 1144 C CA . ALA A 1 152 ? 6.067 -1.893 8.750 1.00 88.19 152 ALA A CA 1
ATOM 1145 C C . ALA A 1 152 ? 5.631 -0.498 8.268 1.00 88.19 152 ALA A C 1
ATOM 1147 O O . ALA A 1 152 ? 5.563 0.408 9.101 1.00 88.19 152 ALA A O 1
ATOM 1148 N N . HIS A 1 153 ? 5.338 -0.308 6.976 1.00 87.81 153 HIS A N 1
ATOM 1149 C CA . HIS A 1 153 ? 4.866 0.982 6.453 1.00 87.81 153 HIS A CA 1
ATOM 1150 C C . HIS A 1 153 ? 3.342 1.077 6.317 1.00 87.81 153 HIS A C 1
ATOM 1152 O O . HIS A 1 153 ? 2.807 2.181 6.421 1.00 87.81 153 HIS A O 1
ATOM 1158 N N . GLU A 1 154 ? 2.651 -0.057 6.234 1.00 90.69 154 GLU A N 1
ATOM 1159 C CA . GLU A 1 154 ? 1.189 -0.131 6.273 1.00 90.69 154 GLU A CA 1
ATOM 1160 C C . GLU A 1 154 ? 0.624 0.287 7.637 1.00 90.69 154 GLU A C 1
ATOM 1162 O O . GLU A 1 154 ? -0.345 1.037 7.702 1.00 90.69 154 GLU A O 1
ATOM 1167 N N . ILE A 1 155 ? 1.263 -0.091 8.758 1.00 89.56 155 ILE A N 1
ATOM 1168 C CA . ILE A 1 155 ? 0.787 0.334 10.090 1.00 89.56 155 ILE A CA 1
ATOM 1169 C C . ILE A 1 155 ? 0.702 1.877 10.191 1.00 89.56 155 ILE A C 1
ATOM 1171 O O . ILE A 1 155 ? -0.357 2.387 10.560 1.00 89.56 155 ILE A O 1
ATOM 1175 N N . PRO A 1 156 ? 1.763 2.657 9.894 1.00 87.69 156 PRO A N 1
ATOM 1176 C CA . PRO A 1 156 ? 1.685 4.118 9.897 1.00 87.69 156 PRO A CA 1
ATOM 1177 C C . PRO A 1 156 ? 0.697 4.709 8.882 1.00 87.69 156 PRO A C 1
ATOM 1179 O O . PRO A 1 156 ? 0.062 5.719 9.199 1.00 87.69 156 PRO A O 1
ATOM 1182 N N . GLN A 1 157 ? 0.567 4.108 7.695 1.00 89.31 157 GLN A N 1
ATOM 1183 C CA . GLN A 1 157 ? -0.358 4.555 6.649 1.00 89.31 157 GLN A CA 1
ATOM 1184 C C . GLN A 1 157 ? -1.809 4.416 7.101 1.00 89.31 157 GLN A C 1
ATOM 1186 O O . GLN A 1 157 ? -2.527 5.411 7.199 1.00 89.31 157 GLN A O 1
ATOM 1191 N N . GLU A 1 158 ? -2.204 3.222 7.527 1.00 91.69 158 GLU A N 1
ATOM 1192 C CA . GLU A 1 158 ? -3.576 2.960 7.941 1.00 91.69 158 GLU A CA 1
ATOM 1193 C C . GLU A 1 158 ? -3.960 3.711 9.224 1.00 91.69 158 GLU A C 1
ATOM 1195 O O . GLU A 1 158 ? -5.133 4.031 9.433 1.00 91.69 158 GLU A O 1
ATOM 1200 N N . VAL A 1 159 ? -2.991 4.039 10.093 1.00 89.81 159 VAL A N 1
ATOM 1201 C CA . VAL A 1 159 ? -3.200 4.975 11.214 1.00 89.81 159 VAL A CA 1
ATOM 1202 C C . VAL A 1 159 ? -3.636 6.347 10.697 1.00 89.81 159 VAL A C 1
ATOM 1204 O O . VAL A 1 159 ? -4.562 6.949 11.253 1.00 89.81 159 VAL A O 1
ATOM 1207 N N . GLY A 1 160 ? -2.963 6.846 9.659 1.00 86.62 160 GLY A N 1
ATOM 1208 C CA . GLY A 1 160 ? -3.302 8.092 8.980 1.00 86.62 160 GLY A CA 1
ATOM 1209 C C . GLY A 1 160 ? -4.691 8.029 8.356 1.00 86.62 160 GLY A C 1
ATOM 1210 O O . GLY A 1 160 ? -5.524 8.893 8.636 1.00 86.62 160 GLY A O 1
ATOM 1211 N N . ASP A 1 161 ? -4.979 6.967 7.611 1.00 89.25 161 ASP A N 1
ATOM 1212 C CA . ASP A 1 161 ? -6.257 6.793 6.917 1.00 89.25 161 ASP A CA 1
ATOM 1213 C C . ASP A 1 161 ? -7.420 6.699 7.900 1.00 89.25 161 ASP A C 1
ATOM 1215 O O . ASP A 1 161 ? -8.434 7.388 7.757 1.00 89.25 161 ASP A O 1
ATOM 1219 N N . PHE A 1 162 ? -7.243 5.940 8.985 1.00 89.81 162 PHE A N 1
ATOM 1220 C CA . PHE A 1 162 ? -8.239 5.843 10.044 1.00 89.81 162 PHE A CA 1
ATOM 1221 C C . PHE A 1 162 ? -8.509 7.207 10.687 1.00 89.81 162 PHE A C 1
ATOM 1223 O O . PHE A 1 162 ? -9.667 7.572 10.911 1.00 89.81 162 PHE A O 1
ATOM 1230 N N . ALA A 1 163 ? -7.457 7.981 10.979 1.00 85.62 163 ALA A N 1
ATOM 1231 C CA . ALA A 1 163 ? -7.594 9.323 11.538 1.00 85.62 163 ALA A CA 1
ATOM 1232 C C . ALA A 1 163 ? -8.334 10.262 10.574 1.00 85.62 163 ALA A C 1
ATOM 1234 O O . ALA A 1 163 ? -9.235 10.990 11.002 1.00 85.62 163 ALA A O 1
ATOM 1235 N N . ILE A 1 164 ? -8.029 10.206 9.277 1.00 85.00 164 ILE A N 1
ATOM 1236 C CA . ILE A 1 164 ? -8.682 11.057 8.281 1.00 85.00 164 ILE A CA 1
ATOM 1237 C C . ILE A 1 164 ? -10.147 10.652 8.079 1.00 85.00 164 ILE A C 1
ATOM 1239 O O . ILE A 1 164 ? -11.007 11.529 7.982 1.00 85.00 164 ILE A O 1
ATOM 1243 N N . LEU A 1 165 ? -10.481 9.359 8.110 1.00 88.00 165 LEU A N 1
ATOM 1244 C CA . LEU A 1 165 ? -11.873 8.893 8.095 1.00 88.00 165 LEU A CA 1
ATOM 1245 C C . LEU A 1 165 ? -12.655 9.419 9.305 1.00 88.00 165 LEU A C 1
ATOM 1247 O O . LEU A 1 165 ? -13.765 9.929 9.143 1.00 88.00 165 LEU A O 1
ATOM 1251 N N . LEU A 1 166 ? -12.081 9.359 10.510 1.00 86.44 166 LEU A N 1
ATOM 1252 C CA . LEU A 1 166 ? -12.715 9.940 11.698 1.00 86.44 166 LEU A CA 1
ATOM 1253 C C . LEU A 1 166 ? -12.930 11.452 11.552 1.00 86.44 166 LEU A C 1
ATOM 1255 O O . LEU A 1 166 ? -14.011 11.951 11.867 1.00 86.44 166 LEU A O 1
ATOM 1259 N N . HIS A 1 167 ? -11.924 12.176 11.055 1.00 82.94 167 HIS A N 1
ATOM 1260 C CA . HIS A 1 167 ? -12.003 13.625 10.839 1.00 82.94 167 HIS A CA 1
ATOM 1261 C C . HIS A 1 167 ? -13.015 13.993 9.744 1.00 82.94 167 HIS A C 1
ATOM 1263 O O . HIS A 1 167 ? -13.695 15.008 9.858 1.00 82.94 167 HIS A O 1
ATOM 1269 N N . SER A 1 168 ? -13.195 13.122 8.748 1.00 80.56 168 SER A N 1
ATOM 1270 C CA . SER A 1 168 ? -14.200 13.262 7.685 1.00 80.56 168 SER A CA 1
ATOM 1271 C C . SER A 1 168 ? -15.627 12.906 8.148 1.00 80.56 168 SER A C 1
ATOM 1273 O O . SER A 1 168 ? -16.541 12.797 7.331 1.00 80.56 168 SER A O 1
ATOM 1275 N N . GLY A 1 169 ? -15.840 12.673 9.448 1.00 82.69 169 GLY A N 1
ATOM 1276 C CA . GLY A 1 169 ? -17.157 12.425 10.041 1.00 82.69 169 GLY A CA 1
ATOM 1277 C C . GLY A 1 169 ? -17.609 10.961 10.048 1.00 82.69 169 GLY A C 1
ATOM 1278 O O . GLY A 1 169 ? -18.742 10.680 10.447 1.00 82.69 169 GLY A O 1
ATOM 1279 N N . TYR A 1 170 ? -16.761 10.006 9.649 1.00 86.44 170 TYR A N 1
ATOM 1280 C CA . TYR A 1 170 ? -17.097 8.587 9.776 1.00 86.44 170 TYR A CA 1
ATOM 1281 C C . TYR A 1 170 ? -17.014 8.135 11.240 1.00 86.44 170 TYR A C 1
ATOM 1283 O O . TYR A 1 170 ? -16.104 8.486 11.988 1.00 86.44 170 TYR A O 1
ATOM 1291 N N . GLY A 1 171 ? -17.955 7.287 11.662 1.00 89.88 171 GLY A N 1
ATOM 1292 C CA . GLY A 1 171 ? -17.878 6.642 12.974 1.00 89.88 171 GLY A CA 1
ATOM 1293 C C . GLY A 1 171 ? -16.725 5.633 13.054 1.00 89.88 171 GLY A C 1
ATOM 1294 O O . GLY A 1 171 ? -16.375 5.007 12.056 1.00 89.88 171 GLY A O 1
ATOM 1295 N N . LYS A 1 172 ? -16.197 5.390 14.262 1.00 90.94 172 LYS A N 1
ATOM 1296 C CA . LYS A 1 172 ? -15.069 4.465 14.524 1.00 90.94 172 LYS A CA 1
ATOM 1297 C C . LYS A 1 172 ? -15.226 3.086 13.880 1.00 90.94 172 LYS A C 1
ATOM 1299 O O . LYS A 1 172 ? -14.301 2.588 13.252 1.00 90.94 172 LYS A O 1
ATOM 1304 N N . ALA A 1 173 ? -16.409 2.485 14.009 1.00 92.31 173 ALA A N 1
ATOM 1305 C CA . ALA A 1 173 ? -16.689 1.178 13.419 1.00 92.31 173 ALA A CA 1
ATOM 1306 C C . ALA A 1 173 ? -16.677 1.222 11.884 1.00 92.31 173 ALA A C 1
ATOM 1308 O O . ALA A 1 173 ? -16.205 0.287 11.245 1.00 92.31 173 ALA A O 1
ATOM 1309 N N . LYS A 1 174 ? -17.166 2.317 11.291 1.00 91.81 174 LYS A N 1
ATOM 1310 C CA . LYS A 1 174 ? -17.179 2.484 9.839 1.00 91.81 174 LYS A CA 1
ATOM 1311 C C . LYS A 1 174 ? -15.776 2.748 9.298 1.00 91.81 174 LYS A C 1
ATOM 1313 O O . LYS A 1 174 ? -15.425 2.143 8.295 1.00 91.81 174 LYS A O 1
ATOM 1318 N N . ALA A 1 175 ? -14.981 3.574 9.980 1.00 91.25 175 ALA A N 1
ATOM 1319 C CA . ALA A 1 175 ? -13.579 3.808 9.636 1.00 91.25 175 ALA A CA 1
ATOM 1320 C C . ALA A 1 175 ? -12.770 2.500 9.666 1.00 91.25 175 ALA A C 1
ATOM 1322 O O . ALA A 1 175 ? -12.095 2.172 8.698 1.00 91.25 175 ALA A O 1
ATOM 1323 N N . PHE A 1 176 ? -12.947 1.689 10.716 1.00 92.62 176 PHE A N 1
ATOM 1324 C CA . PHE A 1 176 ? -12.314 0.370 10.824 1.00 92.62 176 PHE A CA 1
ATOM 1325 C C . PHE A 1 176 ? -12.693 -0.555 9.668 1.00 92.62 176 PHE A C 1
ATOM 1327 O O . PHE A 1 176 ? -11.832 -1.173 9.053 1.00 92.62 176 PHE A O 1
ATOM 1334 N N . GLN A 1 177 ? -13.992 -0.650 9.371 1.00 93.44 177 GLN A N 1
ATOM 1335 C CA . GLN A 1 177 ? -14.484 -1.497 8.287 1.00 93.44 177 GLN A CA 1
ATOM 1336 C C . GLN A 1 177 ? -13.958 -1.051 6.927 1.00 93.44 177 GLN A C 1
ATOM 1338 O O . GLN A 1 177 ? -13.652 -1.904 6.105 1.00 93.44 177 GLN A O 1
ATOM 1343 N N . LEU A 1 178 ? -13.891 0.259 6.675 1.00 93.50 178 LEU A N 1
ATOM 1344 C CA . LEU A 1 178 ? -13.394 0.781 5.408 1.00 93.50 178 LEU A CA 1
ATOM 1345 C C . LEU A 1 178 ? -11.907 0.461 5.231 1.00 93.50 178 LEU A C 1
ATOM 1347 O O . LEU A 1 178 ? -11.588 -0.153 4.217 1.00 93.50 178 LEU A O 1
ATOM 1351 N N . ASN A 1 179 ? -11.052 0.752 6.221 1.00 92.94 179 ASN A N 1
ATOM 1352 C CA . ASN A 1 179 ? -9.637 0.355 6.173 1.00 92.94 179 ASN A CA 1
ATOM 1353 C C . ASN A 1 179 ? -9.498 -1.152 5.949 1.00 92.94 179 ASN A C 1
ATOM 1355 O O . ASN A 1 179 ? -8.858 -1.571 4.999 1.00 92.94 179 ASN A O 1
ATOM 1359 N N . LEU A 1 180 ? -10.207 -1.977 6.726 1.00 93.56 180 LEU A N 1
ATOM 1360 C CA . LEU A 1 180 ? -10.132 -3.431 6.577 1.00 93.56 180 LEU A CA 1
ATOM 1361 C C . LEU A 1 180 ? -10.533 -3.921 5.177 1.00 93.56 180 LEU A C 1
ATOM 1363 O O . LEU A 1 180 ? -9.916 -4.839 4.643 1.00 93.56 180 LEU A O 1
ATOM 1367 N N . ILE A 1 181 ? -11.574 -3.333 4.579 1.00 93.69 181 ILE A N 1
ATOM 1368 C CA . ILE A 1 181 ? -12.000 -3.669 3.213 1.00 93.69 181 ILE A CA 1
ATOM 1369 C C . ILE A 1 181 ? -10.916 -3.290 2.198 1.00 93.69 181 ILE A C 1
ATOM 1371 O O . ILE A 1 181 ? -10.683 -4.052 1.261 1.00 93.69 181 ILE A O 1
ATOM 1375 N N . SER A 1 182 ? -10.265 -2.145 2.391 1.00 94.75 182 SER A N 1
ATOM 1376 C CA . SER A 1 182 ? -9.173 -1.668 1.542 1.00 94.75 182 SER A CA 1
ATOM 1377 C C . SER A 1 182 ? -7.946 -2.571 1.630 1.00 94.75 182 SER A C 1
ATOM 1379 O O . SER A 1 182 ? -7.476 -3.047 0.596 1.00 94.75 182 SER A O 1
ATOM 1381 N N . SER A 1 183 ? -7.525 -2.958 2.839 1.00 93.19 183 SER A N 1
ATOM 1382 C CA . SER A 1 183 ? -6.368 -3.838 3.045 1.00 93.19 183 SER A CA 1
ATOM 1383 C C . SER A 1 183 ? -6.555 -5.229 2.426 1.00 93.19 183 SER A C 1
ATOM 1385 O O . SER A 1 183 ? -5.583 -5.877 2.031 1.00 93.19 183 SER A O 1
ATOM 1387 N N . PHE A 1 184 ? -7.796 -5.703 2.239 1.00 93.31 184 PHE A N 1
ATOM 1388 C CA . PHE A 1 184 ? -8.064 -6.951 1.506 1.00 93.31 184 PHE A CA 1
ATOM 1389 C C . PHE A 1 184 ? -7.738 -6.880 0.008 1.00 93.31 184 PHE A C 1
ATOM 1391 O O . PHE A 1 184 ? -7.597 -7.930 -0.630 1.00 93.31 184 PHE A O 1
ATOM 1398 N N . ALA A 1 185 ? -7.560 -5.688 -0.564 1.00 96.62 185 ALA A N 1
ATOM 1399 C CA . ALA A 1 185 ? -7.082 -5.544 -1.933 1.00 96.62 185 ALA A CA 1
ATOM 1400 C C . ALA A 1 185 ? -5.689 -6.168 -2.124 1.00 96.62 185 ALA A C 1
ATOM 1402 O O . ALA A 1 185 ? -5.420 -6.718 -3.193 1.00 96.62 185 ALA A O 1
ATOM 1403 N N . SER A 1 186 ? -4.857 -6.211 -1.075 1.00 96.62 186 SER A N 1
ATOM 1404 C CA . SER A 1 186 ? -3.559 -6.905 -1.087 1.00 96.62 186 SER A CA 1
ATOM 1405 C C . SER A 1 186 ? -3.678 -8.405 -1.337 1.00 96.62 186 SER A C 1
ATOM 1407 O O . SER A 1 186 ? -2.857 -8.993 -2.037 1.00 96.62 186 SER A O 1
ATOM 1409 N N . VAL A 1 187 ? -4.745 -9.042 -0.858 1.00 96.81 187 VAL A N 1
ATOM 1410 C CA . VAL A 1 187 ? -5.004 -10.458 -1.135 1.00 96.81 187 VAL A CA 1
ATOM 1411 C C . VAL A 1 187 ? -5.353 -10.648 -2.608 1.00 96.81 187 VAL A C 1
ATOM 1413 O O . VAL A 1 187 ? -4.846 -11.568 -3.249 1.00 96.81 187 VAL A O 1
ATOM 1416 N N . ALA A 1 188 ? -6.187 -9.766 -3.167 1.00 97.19 188 ALA A N 1
ATOM 1417 C CA . ALA A 1 188 ? -6.534 -9.806 -4.584 1.00 97.19 188 ALA A CA 1
ATOM 1418 C C . ALA A 1 188 ? -5.297 -9.586 -5.472 1.00 97.19 188 ALA A C 1
ATOM 1420 O O . ALA A 1 188 ? -5.093 -10.338 -6.426 1.00 97.19 188 ALA A O 1
ATOM 1421 N N . GLY A 1 189 ? -4.450 -8.616 -5.120 1.00 97.44 189 GLY A N 1
ATOM 1422 C CA . GLY A 1 189 ? -3.179 -8.353 -5.791 1.00 97.44 189 GLY A CA 1
ATOM 1423 C C . GLY A 1 189 ? -2.213 -9.529 -5.703 1.00 97.44 189 GLY A C 1
ATOM 1424 O O . GLY A 1 189 ? -1.660 -9.941 -6.718 1.00 97.44 189 GLY A O 1
ATOM 1425 N N . GLY A 1 190 ? -2.073 -10.142 -4.525 1.00 97.50 190 GLY A N 1
ATOM 1426 C CA . GLY A 1 190 ? -1.204 -11.302 -4.325 1.00 97.50 190 GLY A CA 1
ATOM 1427 C C . GLY A 1 190 ? -1.656 -12.537 -5.101 1.00 97.50 190 GLY A C 1
ATOM 1428 O O . GLY A 1 190 ? -0.842 -13.212 -5.732 1.00 97.50 190 GLY A O 1
ATOM 1429 N N . ILE A 1 191 ? -2.963 -12.815 -5.119 1.00 97.62 191 ILE A N 1
ATOM 1430 C CA . ILE A 1 191 ? -3.526 -13.913 -5.915 1.00 97.62 191 ILE A CA 1
ATOM 1431 C C . ILE A 1 191 ? -3.313 -13.652 -7.406 1.00 97.62 191 ILE A C 1
ATOM 1433 O O . ILE A 1 191 ? -2.852 -14.544 -8.114 1.00 97.62 191 ILE A O 1
ATOM 1437 N N . LEU A 1 192 ? -3.635 -12.449 -7.891 1.00 97.56 192 LEU A N 1
ATOM 1438 C CA . LEU A 1 192 ? -3.456 -12.120 -9.303 1.00 97.56 192 LEU A CA 1
ATOM 1439 C C . LEU A 1 192 ? -1.977 -12.187 -9.700 1.00 97.56 192 LEU A C 1
ATOM 1441 O O . LEU A 1 192 ? -1.650 -12.810 -10.707 1.00 97.56 192 LEU A O 1
ATOM 1445 N N . GLY A 1 193 ? -1.093 -11.600 -8.891 1.00 96.62 193 GLY A N 1
ATOM 1446 C CA . GLY A 1 193 ? 0.351 -11.614 -9.102 1.00 96.62 193 GLY A CA 1
ATOM 1447 C C . GLY A 1 193 ? 0.900 -13.033 -9.213 1.00 96.62 193 GLY A C 1
ATOM 1448 O O . GLY A 1 193 ? 1.653 -13.311 -10.136 1.00 96.62 193 GLY A O 1
ATOM 1449 N N . TYR A 1 194 ? 0.441 -13.956 -8.362 1.00 96.44 194 TYR A N 1
ATOM 1450 C CA . TYR A 1 194 ? 0.843 -15.365 -8.422 1.00 96.44 194 TYR A CA 1
ATOM 1451 C C . TYR A 1 194 ? 0.526 -16.051 -9.763 1.00 96.44 194 TYR A C 1
ATOM 1453 O O . TYR A 1 194 ? 1.245 -16.958 -10.170 1.00 96.44 194 TYR A O 1
ATOM 1461 N N . PHE A 1 195 ? -0.566 -15.667 -10.429 1.00 96.38 195 PHE A N 1
ATOM 1462 C CA . PHE A 1 195 ? -0.979 -16.287 -11.693 1.00 96.38 195 PHE A CA 1
ATOM 1463 C C . PHE A 1 195 ? -0.434 -15.587 -12.941 1.00 96.38 195 PHE A C 1
ATOM 1465 O O . PHE A 1 195 ? -0.499 -16.166 -14.025 1.00 96.38 195 PHE A O 1
ATOM 1472 N N . VAL A 1 196 ? 0.035 -14.345 -12.813 1.00 94.62 196 VAL A N 1
ATOM 1473 C CA . VAL A 1 196 ? 0.443 -13.503 -13.949 1.00 94.62 196 VAL A CA 1
ATOM 1474 C C . VAL A 1 196 ? 1.966 -13.381 -14.075 1.00 94.62 196 VAL A C 1
ATOM 1476 O O . VAL A 1 196 ? 2.446 -13.178 -15.191 1.00 94.62 196 VAL A O 1
ATOM 1479 N N . LEU A 1 197 ? 2.707 -13.496 -12.967 1.00 88.31 197 LEU A N 1
ATOM 1480 C CA . LEU A 1 197 ? 4.173 -13.408 -12.902 1.00 88.31 197 LEU A CA 1
ATOM 1481 C C . LEU A 1 197 ? 4.825 -14.795 -12.953 1.00 88.31 197 LEU A C 1
ATOM 1483 O O . LEU A 1 197 ? 5.880 -14.903 -13.617 1.00 88.31 197 LEU A O 1
#

Sequence (197 aa):
MTVLLWIVAASIAGGALSVVCAAAFALNSHAQRYLGAMVSYAIGALLGAVFLDILPEAIKLTPNVPALFGTVLFGILLFFVLEKLVLWRHCHHEHCEAHELLNAEHDHDHGRSGMMIMVGDTFHNFVDGVIIAAAFLTDMHLGIVTALAIIAHEIPQEVGDFAILLHSGYGKAKAFQLNLISSFASVAGGILGYFVL

Foldseek 3Di:
DDLLVLLLCLLLCLLVVLLVLLLVQLPDPVSVVCLVVLLVVLVVLVCCCVPVPVLVVCCVVDPDPVVVVVVVVVVVVVLVVVLVVLVVPPCPDDDDDDDDPPDPDDDQQQCSQLVSLLVVLLVVLLVLLLVLLVQSVVDPVSSVVSSVSSSVSSNSSLSNSLNVSVSNVHDSVRSSVSSSVSSCSSSVSNNVNNVPD

pLDDT: mean 83.73, std 16.44, range [30.39, 97.62]

Radius of gyration: 18.53 Å; chains: 1; bounding box: 41×56×48 Å